Protein AF-A0A356SC33-F1 (afdb_monomer)

Structure (mmCIF, N/CA/C/O backbone):
data_AF-A0A356SC33-F1
#
_entry.id   AF-A0A356SC33-F1
#
loop_
_atom_site.group_PDB
_atom_site.id
_atom_site.type_symbol
_atom_site.label_atom_id
_atom_site.label_alt_id
_atom_site.label_comp_id
_atom_site.label_asym_id
_atom_site.label_entity_id
_atom_site.label_seq_id
_atom_site.pdbx_PDB_ins_code
_atom_site.Cartn_x
_atom_site.Cartn_y
_atom_site.Cartn_z
_atom_site.occupancy
_atom_site.B_iso_or_equiv
_atom_site.auth_seq_id
_atom_site.auth_comp_id
_atom_site.auth_asym_id
_atom_site.auth_atom_id
_atom_site.pdbx_PDB_model_num
ATOM 1 N N . GLU A 1 1 ? -6.500 8.869 -26.610 1.00 48.72 1 GLU A N 1
ATOM 2 C CA . GLU A 1 1 ? -6.525 7.409 -26.394 1.00 48.72 1 GLU A CA 1
ATOM 3 C C . GLU A 1 1 ? -5.084 6.919 -26.404 1.00 48.72 1 GLU A C 1
ATOM 5 O O . GLU A 1 1 ? -4.440 7.015 -27.438 1.00 48.72 1 GLU A O 1
ATOM 10 N N . GLN A 1 2 ? -4.527 6.562 -25.243 1.00 68.69 2 GLN A N 1
ATOM 11 C CA . GLN A 1 2 ? -3.101 6.206 -25.079 1.00 68.69 2 GLN A CA 1
ATOM 12 C C . GLN A 1 2 ? -2.891 4.720 -24.748 1.00 68.69 2 GLN A C 1
ATOM 14 O O . GLN A 1 2 ? -1.780 4.311 -24.426 1.00 68.69 2 GLN A O 1
ATOM 19 N N . VAL A 1 3 ? -3.951 3.911 -24.803 1.00 69.19 3 VAL A N 1
ATOM 20 C CA . VAL A 1 3 ? -3.922 2.518 -24.359 1.00 69.19 3 VAL A CA 1
ATOM 21 C C . VAL A 1 3 ? -4.395 1.609 -25.487 1.00 69.19 3 VAL A C 1
ATOM 23 O O . VAL A 1 3 ? -5.353 1.938 -26.180 1.00 69.19 3 VAL A O 1
ATOM 26 N N . ALA A 1 4 ? -3.673 0.507 -25.699 1.00 70.38 4 ALA A N 1
ATOM 27 C CA . ALA A 1 4 ? -3.926 -0.445 -26.781 1.00 70.38 4 ALA A CA 1
ATOM 28 C C . ALA A 1 4 ? -4.986 -1.511 -26.434 1.00 70.38 4 ALA A C 1
ATOM 30 O O . ALA A 1 4 ? -5.554 -2.110 -27.343 1.00 70.38 4 ALA A O 1
ATOM 31 N N . ASP A 1 5 ? -5.236 -1.729 -25.140 1.00 74.44 5 ASP A N 1
ATOM 32 C CA . ASP A 1 5 ? -6.220 -2.676 -24.601 1.00 74.44 5 ASP A CA 1
ATOM 33 C C . ASP A 1 5 ? -7.502 -1.944 -24.153 1.00 74.44 5 ASP A C 1
ATOM 35 O O . ASP A 1 5 ? -7.498 -0.723 -23.961 1.00 74.44 5 ASP A O 1
ATOM 39 N N . ASP A 1 6 ? -8.589 -2.699 -23.960 1.00 81.38 6 ASP A N 1
ATOM 40 C CA . ASP A 1 6 ? -9.833 -2.183 -23.379 1.00 81.38 6 ASP A CA 1
ATOM 41 C C . ASP A 1 6 ? -9.582 -1.658 -21.955 1.00 81.38 6 ASP A C 1
ATOM 43 O O . ASP A 1 6 ? -8.890 -2.286 -21.150 1.00 81.38 6 ASP A O 1
ATOM 47 N N . VAL A 1 7 ? -10.146 -0.493 -21.638 1.00 81.19 7 VAL A N 1
ATOM 48 C CA . VAL A 1 7 ? -9.973 0.171 -20.341 1.00 81.19 7 VAL A CA 1
ATOM 49 C C . VAL A 1 7 ? -10.569 -0.675 -19.214 1.00 81.19 7 VAL A C 1
ATOM 51 O O . VAL A 1 7 ? -10.037 -0.666 -18.103 1.00 81.19 7 VAL A O 1
ATOM 54 N N . ASP A 1 8 ? -11.615 -1.453 -19.501 1.00 82.81 8 ASP A N 1
ATOM 55 C CA . ASP A 1 8 ? -12.279 -2.307 -18.512 1.00 82.81 8 ASP A CA 1
ATOM 56 C C . ASP A 1 8 ? -11.397 -3.487 -18.048 1.00 82.81 8 ASP A C 1
ATOM 58 O O . ASP A 1 8 ? -11.486 -3.926 -16.896 1.00 82.81 8 ASP A O 1
ATOM 62 N N . ASP A 1 9 ? -10.478 -3.953 -18.901 1.00 88.62 9 ASP A N 1
ATOM 63 C CA . ASP A 1 9 ? -9.560 -5.062 -18.601 1.00 88.62 9 ASP A CA 1
ATOM 64 C C . ASP A 1 9 ? -8.333 -4.627 -17.782 1.00 88.62 9 ASP A C 1
ATOM 66 O O . ASP A 1 9 ? -7.522 -5.455 -17.337 1.00 88.62 9 ASP A O 1
ATOM 70 N N . LEU A 1 10 ? -8.183 -3.323 -17.556 1.00 89.94 10 LEU A N 1
ATOM 71 C CA . LEU A 1 10 ? -7.022 -2.734 -16.914 1.00 89.94 10 LEU A CA 1
ATOM 72 C C . LEU A 1 10 ? -7.297 -2.388 -15.450 1.00 89.94 10 LEU A C 1
ATOM 74 O O . LEU A 1 10 ? -8.394 -2.017 -15.027 1.00 89.94 10 LEU A O 1
ATOM 78 N N . HIS A 1 11 ? -6.252 -2.552 -14.651 1.00 90.19 11 HIS A N 1
ATOM 79 C CA . HIS A 1 11 ? -6.173 -2.109 -13.272 1.00 90.19 11 HIS A CA 1
ATOM 80 C C . HIS A 1 11 ? -5.311 -0.857 -13.230 1.00 90.19 11 HIS A C 1
ATOM 82 O O . HIS A 1 11 ? -4.139 -0.915 -13.605 1.00 90.19 11 HIS A O 1
ATOM 88 N N . PHE A 1 12 ? -5.891 0.251 -12.779 1.00 90.56 12 PHE A N 1
ATOM 89 C CA . PHE A 1 12 ? -5.218 1.539 -12.665 1.00 90.56 12 PHE A CA 1
ATOM 90 C C . PHE A 1 12 ? -4.955 1.860 -11.200 1.00 90.56 12 PHE A C 1
ATOM 92 O O . PHE A 1 12 ? -5.836 1.719 -10.353 1.00 90.56 12 PHE A O 1
ATOM 99 N N . VAL A 1 13 ? -3.754 2.353 -10.926 1.00 90.44 13 VAL A N 1
ATOM 100 C CA . VAL A 1 13 ? -3.380 2.953 -9.650 1.00 90.44 13 VAL A CA 1
ATOM 101 C C . VAL A 1 13 ? -2.830 4.341 -9.919 1.00 90.44 13 VAL A C 1
ATOM 103 O O . VAL A 1 13 ? -2.091 4.541 -10.883 1.00 90.44 13 VAL A O 1
ATOM 106 N N . ALA A 1 14 ? -3.198 5.296 -9.071 1.00 89.38 14 ALA A N 1
ATOM 107 C CA . ALA A 1 14 ? -2.752 6.673 -9.178 1.00 89.38 14 ALA A CA 1
ATOM 108 C C . ALA A 1 14 ? -2.133 7.134 -7.856 1.00 89.38 14 ALA A C 1
ATOM 110 O O . ALA A 1 14 ? -2.733 6.975 -6.798 1.00 89.38 14 ALA A O 1
ATOM 111 N N . SER A 1 15 ? -0.961 7.758 -7.932 1.00 86.94 15 SER A N 1
ATOM 112 C CA . SER A 1 15 ? -0.319 8.445 -6.812 1.00 86.94 15 SER A CA 1
ATOM 113 C C . SER A 1 15 ? -0.184 9.926 -7.140 1.00 86.94 15 SER A C 1
ATOM 115 O O . SER A 1 15 ? 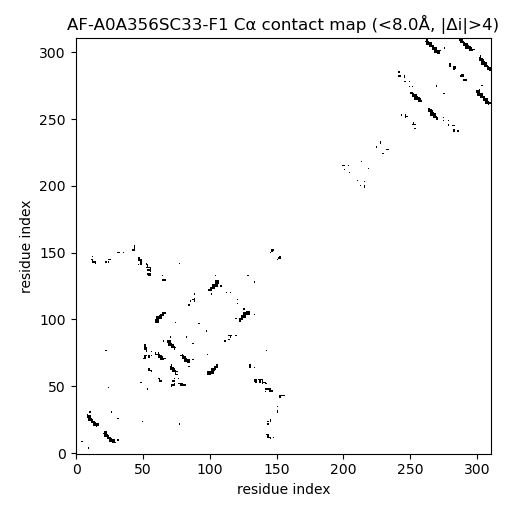0.232 10.283 -8.240 1.00 86.94 15 SER A O 1
ATOM 117 N N . ALA A 1 16 ? -0.538 10.805 -6.205 1.00 84.94 16 ALA A N 1
ATOM 118 C CA . ALA A 1 16 ? -0.352 12.242 -6.392 1.00 84.94 16 ALA A CA 1
ATOM 119 C C . ALA A 1 16 ? 1.146 12.582 -6.416 1.00 84.94 16 ALA A C 1
ATOM 121 O O . ALA A 1 16 ? 1.891 12.145 -5.536 1.00 84.94 16 ALA A O 1
ATOM 122 N N . LEU A 1 17 ? 1.576 13.333 -7.431 1.00 83.19 17 LEU A N 1
ATOM 123 C CA . LEU A 1 17 ? 2.915 13.927 -7.488 1.00 83.19 17 LEU A CA 1
ATOM 124 C C . LEU A 1 17 ? 2.872 15.356 -6.945 1.00 83.19 17 LEU A C 1
ATOM 126 O O . LEU A 1 17 ? 3.711 15.734 -6.131 1.00 83.19 17 LEU A O 1
ATOM 130 N N . ASP A 1 18 ? 1.857 16.110 -7.363 1.00 84.00 18 ASP A N 1
ATOM 131 C CA . ASP A 1 18 ? 1.506 17.437 -6.865 1.00 84.00 18 ASP A CA 1
ATOM 132 C C . ASP A 1 18 ? -0.031 17.621 -6.897 1.00 84.00 18 ASP A C 1
ATOM 134 O O . ASP A 1 18 ? -0.773 16.645 -7.027 1.00 84.00 18 ASP A O 1
ATOM 138 N N . ASP A 1 19 ? -0.520 18.856 -6.747 1.00 81.75 19 ASP A N 1
ATOM 139 C CA . ASP A 1 19 ? -1.960 19.168 -6.726 1.00 81.75 19 ASP A CA 1
ATOM 140 C C . ASP A 1 19 ? -2.672 18.951 -8.081 1.00 81.75 19 ASP A C 1
ATOM 142 O O . ASP A 1 19 ? -3.903 18.935 -8.134 1.00 81.75 19 ASP A O 1
ATOM 146 N N . VAL A 1 20 ? -1.927 18.826 -9.184 1.00 85.19 20 VAL A N 1
ATOM 147 C CA . VAL A 1 20 ? -2.445 18.811 -10.566 1.00 85.19 20 VAL A CA 1
ATOM 148 C C . VAL A 1 20 ? -2.026 17.552 -11.334 1.00 85.19 20 VAL A C 1
ATOM 150 O O . VAL A 1 20 ? -2.758 17.085 -12.209 1.00 85.19 20 VAL A O 1
ATOM 153 N N . HIS A 1 21 ? -0.871 16.978 -11.013 1.00 85.31 21 HIS A N 1
ATOM 154 C CA . HIS A 1 21 ? -0.256 15.855 -11.700 1.00 85.31 21 HIS A CA 1
ATOM 155 C C . HIS A 1 21 ? -0.295 14.596 -10.836 1.00 85.31 21 HIS A C 1
ATOM 157 O O . HIS A 1 21 ? 0.092 14.578 -9.664 1.00 85.31 21 HIS A O 1
ATOM 163 N N . HIS A 1 22 ? -0.705 13.499 -11.466 1.00 86.81 22 HIS A N 1
ATOM 164 C CA . HIS A 1 22 ? -0.749 12.180 -10.855 1.00 86.81 22 HIS A CA 1
ATOM 165 C C . HIS A 1 22 ? 0.131 11.211 -11.640 1.00 86.81 22 HIS A C 1
ATOM 167 O O . HIS A 1 22 ? 0.037 11.118 -12.863 1.00 86.81 22 HIS A O 1
ATOM 173 N N . LEU A 1 23 ? 0.954 10.453 -10.919 1.00 88.75 23 LEU A N 1
ATOM 174 C CA . LEU A 1 23 ? 1.610 9.269 -11.446 1.00 88.75 23 LEU A CA 1
ATOM 175 C C . LEU A 1 23 ? 0.561 8.174 -11.594 1.00 88.75 23 LEU A C 1
ATOM 177 O O . LEU A 1 23 ? -0.006 7.740 -10.594 1.00 88.75 23 LEU A O 1
ATOM 181 N N . VAL A 1 24 ? 0.331 7.706 -12.816 1.00 90.00 24 VAL A N 1
ATOM 182 C CA . VAL A 1 24 ? -0.586 6.596 -13.081 1.00 90.00 24 VAL A CA 1
ATOM 183 C C . VAL A 1 24 ? 0.217 5.383 -13.521 1.00 90.00 24 VAL A C 1
ATOM 185 O O . VAL A 1 24 ? 0.957 5.443 -14.499 1.00 90.00 24 VAL A O 1
ATOM 188 N N . ALA A 1 25 ? 0.047 4.271 -12.813 1.00 89.75 25 ALA A N 1
ATOM 189 C CA . ALA A 1 25 ? 0.541 2.970 -13.234 1.00 89.75 25 ALA A CA 1
ATOM 190 C C . ALA A 1 25 ? -0.647 2.063 -13.538 1.00 89.75 25 ALA A C 1
ATOM 192 O O . ALA A 1 25 ? -1.646 2.064 -12.818 1.00 89.75 25 ALA A O 1
ATOM 193 N N . PHE A 1 26 ? -0.536 1.276 -14.603 1.00 91.31 26 PHE A N 1
ATOM 194 C CA . PHE A 1 26 ? -1.579 0.338 -14.976 1.00 91.31 26 PHE A CA 1
ATOM 195 C C . PHE A 1 26 ? -1.006 -0.981 -15.467 1.00 91.31 26 PHE A C 1
ATOM 197 O O . PHE A 1 26 ? 0.123 -1.073 -15.946 1.00 91.31 26 PHE A O 1
ATOM 204 N N . THR A 1 27 ? -1.805 -2.024 -15.317 1.00 92.06 27 THR A N 1
ATOM 205 C CA . THR A 1 27 ? -1.509 -3.372 -15.794 1.00 92.06 27 THR A CA 1
ATOM 206 C C . THR A 1 27 ? -2.825 -4.103 -16.016 1.00 92.06 27 THR A C 1
ATOM 208 O O . THR A 1 27 ? -3.867 -3.683 -15.516 1.00 92.06 27 THR A O 1
ATOM 211 N N . ARG A 1 28 ? -2.811 -5.208 -16.753 1.00 92.12 28 ARG A N 1
ATOM 212 C CA . ARG A 1 28 ? -4.021 -6.005 -16.957 1.00 92.12 28 ARG A CA 1
ATOM 213 C C . ARG A 1 28 ? -4.463 -6.685 -15.659 1.00 92.12 28 ARG A C 1
ATOM 215 O O . ARG A 1 28 ? -3.638 -7.202 -14.895 1.00 92.12 28 ARG A O 1
ATOM 222 N N . ARG A 1 29 ? -5.778 -6.724 -15.425 1.00 91.12 29 ARG A N 1
ATOM 223 C CA . ARG A 1 29 ? -6.395 -7.351 -14.240 1.00 91.12 29 ARG A CA 1
ATOM 224 C C . ARG A 1 29 ? -6.081 -8.846 -14.141 1.00 91.12 29 ARG A C 1
ATOM 226 O O . ARG A 1 29 ? -5.892 -9.361 -13.037 1.00 91.12 29 ARG A O 1
ATOM 233 N N . ASP A 1 30 ? -5.984 -9.540 -15.276 1.00 92.50 30 ASP A N 1
ATOM 234 C CA . ASP A 1 30 ? -5.636 -10.965 -15.346 1.00 92.50 30 ASP A CA 1
ATOM 235 C C . ASP A 1 30 ? -4.214 -11.243 -14.823 1.00 92.50 30 ASP A C 1
ATOM 237 O O . ASP A 1 30 ? -4.018 -12.142 -14.001 1.00 92.50 30 ASP A O 1
ATOM 241 N N . ARG A 1 31 ? -3.234 -10.418 -15.212 1.00 91.81 31 ARG A N 1
ATOM 242 C CA . ARG A 1 31 ? -1.848 -10.488 -14.730 1.00 91.81 31 ARG A CA 1
ATOM 243 C C . ARG A 1 31 ? -1.756 -10.200 -13.238 1.00 91.81 31 ARG A C 1
ATOM 245 O O . ARG A 1 31 ? -1.107 -10.964 -12.528 1.00 91.81 31 ARG A O 1
ATOM 252 N N . MET A 1 32 ? -2.446 -9.166 -12.751 1.00 92.00 32 MET A N 1
ATOM 253 C CA . MET A 1 32 ? -2.499 -8.872 -11.311 1.00 92.00 32 MET A CA 1
ATOM 254 C C . MET A 1 32 ? -3.075 -10.036 -10.515 1.00 92.00 32 MET A C 1
ATOM 256 O O . MET A 1 32 ? -2.476 -10.461 -9.530 1.00 92.00 32 MET A O 1
ATOM 260 N N . SER A 1 33 ? -4.194 -10.597 -10.975 1.00 90.25 33 SER A N 1
ATOM 261 C CA . SER A 1 33 ? -4.825 -11.757 -10.338 1.00 90.25 33 SER A CA 1
ATOM 262 C C . SER A 1 33 ? -3.871 -12.949 -10.284 1.00 90.25 33 SER A C 1
ATOM 264 O O . SER A 1 33 ? -3.760 -13.612 -9.253 1.00 90.25 33 SER A O 1
ATOM 266 N N . HIS A 1 34 ? -3.138 -13.192 -11.373 1.00 91.81 34 HIS A N 1
ATOM 267 C CA . HIS A 1 34 ? -2.144 -14.254 -11.439 1.00 91.81 34 HIS A CA 1
ATOM 268 C C . HIS A 1 34 ? -0.982 -14.031 -10.462 1.00 91.81 34 HIS A C 1
ATOM 270 O O . HIS A 1 34 ? -0.628 -14.952 -9.730 1.00 91.81 34 HIS A O 1
ATOM 276 N N . TRP A 1 35 ? -0.417 -12.821 -10.401 1.00 91.00 35 TRP A N 1
ATOM 277 C CA . TRP A 1 35 ? 0.671 -12.499 -9.473 1.00 91.00 35 TRP A CA 1
ATOM 278 C C . TRP A 1 35 ? 0.234 -12.601 -8.012 1.00 91.00 35 TRP A C 1
ATOM 280 O O . TRP A 1 35 ? 0.948 -13.190 -7.206 1.00 91.00 35 TRP A O 1
ATOM 290 N N . VAL A 1 36 ? -0.953 -12.092 -7.665 1.00 88.31 36 VAL A N 1
ATOM 291 C CA . VAL A 1 36 ? -1.492 -12.194 -6.299 1.00 88.31 36 VAL A CA 1
ATOM 292 C C . VAL A 1 36 ? -1.743 -13.652 -5.909 1.00 88.31 36 VAL A C 1
ATOM 294 O O . VAL A 1 36 ? -1.459 -14.025 -4.775 1.00 88.31 36 VAL A O 1
ATOM 297 N N . ALA A 1 37 ? -2.214 -14.494 -6.833 1.00 87.19 37 ALA A N 1
ATOM 298 C CA . ALA A 1 37 ? -2.443 -15.916 -6.569 1.00 87.19 37 ALA A CA 1
ATOM 299 C C . ALA A 1 37 ? -1.153 -16.713 -6.299 1.00 87.19 37 ALA A C 1
ATOM 301 O O . ALA A 1 37 ? -1.216 -17.783 -5.696 1.00 87.19 37 ALA A O 1
ATOM 302 N N . GLN A 1 38 ? 0.006 -16.214 -6.741 1.00 87.94 38 GLN A N 1
ATOM 303 C CA . GLN A 1 38 ? 1.309 -16.818 -6.447 1.00 87.94 38 GLN A CA 1
ATOM 304 C C . GLN A 1 38 ? 1.858 -16.425 -5.066 1.00 87.94 38 GLN A C 1
ATOM 306 O O . GLN A 1 38 ? 2.789 -17.071 -4.584 1.00 87.94 38 GLN A O 1
ATOM 311 N N . LEU A 1 39 ? 1.304 -15.386 -4.429 1.00 84.25 39 LEU A N 1
ATOM 312 C CA . LEU A 1 39 ? 1.719 -14.954 -3.095 1.00 84.25 39 LEU A CA 1
ATOM 313 C C . LEU A 1 39 ? 1.202 -15.912 -2.014 1.00 84.25 39 LEU A C 1
ATOM 315 O O . LEU A 1 39 ? 0.125 -16.503 -2.130 1.00 84.25 39 LEU A O 1
ATOM 319 N N . ALA A 1 40 ? 1.954 -16.046 -0.924 1.00 72.38 40 ALA A N 1
ATOM 320 C CA . ALA A 1 40 ? 1.515 -16.793 0.244 1.00 72.38 40 ALA A CA 1
ATOM 321 C C . ALA A 1 40 ? 0.473 -15.991 1.050 1.00 72.38 40 ALA A C 1
ATOM 323 O O . ALA A 1 40 ? 0.388 -14.764 0.983 1.00 72.38 40 ALA A O 1
ATOM 324 N N . CYS A 1 41 ? -0.317 -16.683 1.878 1.00 60.97 41 CYS A N 1
ATOM 325 C CA . CYS A 1 41 ? -1.420 -16.081 2.644 1.00 60.97 41 CYS A CA 1
ATOM 326 C C . CYS A 1 41 ? -1.030 -14.953 3.627 1.00 60.97 41 CYS A C 1
ATOM 328 O O . CYS A 1 41 ? -1.936 -14.318 4.162 1.00 60.97 41 CYS A O 1
ATOM 330 N N . ASP A 1 42 ? 0.255 -14.702 3.911 1.00 65.69 42 ASP A N 1
ATOM 331 C CA . ASP A 1 42 ? 0.684 -13.731 4.939 1.00 65.69 42 ASP A CA 1
ATOM 332 C C . ASP A 1 42 ? 1.493 -12.535 4.399 1.00 65.69 42 ASP A C 1
ATOM 334 O O . ASP A 1 42 ? 2.205 -11.850 5.134 1.00 65.69 42 ASP A O 1
ATOM 338 N N . ASP A 1 43 ? 1.337 -12.240 3.110 1.00 71.00 43 ASP A N 1
ATOM 339 C CA . ASP A 1 43 ? 2.192 -11.314 2.368 1.00 71.00 43 ASP A CA 1
ATOM 340 C C . ASP A 1 43 ? 1.661 -9.872 2.334 1.00 71.00 43 ASP A C 1
ATOM 342 O O . ASP A 1 43 ? 1.713 -9.180 1.313 1.00 71.00 43 ASP A O 1
ATOM 346 N N . SER A 1 44 ? 1.146 -9.372 3.462 1.00 70.44 44 SER A N 1
ATOM 347 C CA . SER A 1 44 ? 0.574 -8.017 3.543 1.00 70.44 44 SER A CA 1
ATOM 348 C C . SER A 1 44 ? 1.600 -6.893 3.333 1.00 70.44 44 SER A C 1
ATOM 350 O O . SER A 1 44 ? 1.214 -5.739 3.189 1.00 70.44 44 SER A O 1
ATOM 352 N N . GLN A 1 45 ? 2.897 -7.215 3.356 1.00 74.19 45 GLN A N 1
ATOM 353 C CA . GLN A 1 45 ? 4.007 -6.270 3.180 1.00 74.19 45 GLN A CA 1
ATOM 354 C C . GLN A 1 45 ? 4.582 -6.266 1.757 1.00 74.19 45 GLN A C 1
ATOM 356 O O . GLN A 1 45 ? 5.413 -5.419 1.444 1.00 74.19 45 GLN A O 1
ATOM 361 N N . ILE A 1 46 ? 4.165 -7.200 0.897 1.00 83.06 46 ILE A N 1
ATOM 362 C CA . ILE A 1 46 ? 4.676 -7.277 -0.474 1.00 83.06 46 ILE A CA 1
ATOM 363 C C . ILE A 1 46 ? 4.053 -6.155 -1.303 1.00 83.06 46 ILE A C 1
ATOM 365 O O . ILE A 1 46 ? 2.832 -6.017 -1.337 1.00 83.06 46 ILE A O 1
ATOM 369 N N . CYS A 1 47 ? 4.890 -5.377 -1.981 1.00 85.06 47 CYS A N 1
ATOM 370 C CA . CYS A 1 47 ? 4.495 -4.318 -2.905 1.00 85.06 47 CYS A CA 1
ATOM 371 C C . CYS A 1 47 ? 4.698 -4.795 -4.346 1.00 85.06 47 CYS A C 1
ATOM 373 O O . CYS A 1 47 ? 5.681 -5.481 -4.628 1.00 85.06 47 CYS A O 1
ATOM 375 N N . PHE A 1 48 ? 3.790 -4.425 -5.250 1.00 89.38 48 PHE A N 1
ATOM 376 C CA . PHE A 1 48 ? 3.983 -4.614 -6.687 1.00 89.38 48 PHE A CA 1
ATOM 377 C C . PHE A 1 48 ? 4.274 -3.262 -7.321 1.00 89.38 48 PHE A C 1
ATOM 379 O O . PHE A 1 48 ? 3.411 -2.392 -7.342 1.00 89.38 48 PHE A O 1
ATOM 386 N N . ALA A 1 49 ? 5.483 -3.089 -7.839 1.00 89.06 49 ALA A N 1
ATOM 387 C CA . ALA A 1 49 ? 5.928 -1.846 -8.448 1.00 89.06 49 ALA A CA 1
ATOM 388 C C . ALA A 1 49 ? 6.493 -2.110 -9.850 1.00 89.06 49 ALA A C 1
ATOM 390 O O . ALA A 1 49 ? 7.007 -3.206 -10.096 1.00 89.06 49 ALA A O 1
ATOM 391 N N . PRO A 1 50 ? 6.427 -1.128 -10.766 1.00 89.88 50 PRO A N 1
ATOM 392 C CA . PRO A 1 50 ? 7.117 -1.215 -12.046 1.00 89.88 50 PRO A CA 1
ATOM 393 C C . PRO A 1 50 ? 8.619 -1.423 -11.838 1.00 89.88 50 PRO A C 1
ATOM 395 O O . PRO A 1 50 ? 9.252 -0.683 -11.086 1.00 89.88 50 PRO A O 1
ATOM 398 N N . GLU A 1 51 ? 9.192 -2.408 -12.529 1.00 90.12 51 GLU A N 1
ATOM 399 C CA . GLU A 1 51 ? 10.577 -2.847 -12.318 1.00 90.12 51 GLU A CA 1
ATOM 400 C C . GLU A 1 51 ? 11.595 -1.701 -12.473 1.00 90.12 51 GLU A C 1
ATOM 402 O O . GLU A 1 51 ? 12.511 -1.571 -11.664 1.00 90.12 51 GLU A O 1
ATOM 407 N N . ALA A 1 52 ? 11.390 -0.803 -13.442 1.00 91.12 52 ALA A N 1
ATOM 408 C CA . ALA A 1 52 ? 12.279 0.330 -13.674 1.00 91.12 52 ALA A CA 1
ATOM 409 C C . ALA A 1 52 ? 12.323 1.304 -12.485 1.00 91.12 52 ALA A C 1
ATOM 411 O O . ALA A 1 52 ? 13.379 1.842 -12.161 1.00 91.12 52 ALA A O 1
ATOM 412 N N . LEU A 1 53 ? 11.211 1.483 -11.765 1.00 89.19 53 LEU A N 1
ATOM 413 C CA . LEU A 1 53 ? 11.147 2.375 -10.601 1.00 89.19 53 LEU A CA 1
ATOM 414 C C . LEU A 1 53 ? 11.845 1.797 -9.360 1.00 89.19 53 LEU A C 1
ATOM 416 O O . LEU A 1 53 ? 12.051 2.523 -8.386 1.00 89.19 53 LEU A O 1
ATOM 420 N N . CYS A 1 54 ? 12.246 0.525 -9.398 1.00 88.56 54 CYS A N 1
ATOM 421 C CA . CYS A 1 54 ? 13.054 -0.105 -8.355 1.00 88.56 54 CYS A CA 1
ATOM 422 C C . CYS A 1 54 ? 14.556 0.199 -8.502 1.00 88.56 54 CYS A C 1
ATOM 424 O O . CYS A 1 54 ? 15.322 -0.043 -7.564 1.00 88.56 54 CYS A O 1
ATOM 426 N N . LEU A 1 55 ? 14.992 0.727 -9.653 1.00 90.25 55 LEU A N 1
ATOM 427 C CA . LEU A 1 55 ? 16.392 1.079 -9.887 1.00 90.25 55 LEU A CA 1
ATOM 428 C C . LEU A 1 55 ? 16.791 2.318 -9.067 1.00 90.25 55 LEU A C 1
ATOM 430 O O . LEU A 1 55 ? 16.015 3.275 -9.009 1.00 90.25 55 LEU A O 1
ATOM 434 N N . PRO A 1 56 ? 17.981 2.338 -8.440 1.00 88.50 56 PRO A N 1
ATOM 435 C CA . PRO A 1 56 ? 18.480 3.508 -7.732 1.00 88.50 56 PRO A CA 1
ATOM 436 C C . PRO A 1 56 ? 18.752 4.648 -8.715 1.00 88.50 56 PRO A C 1
ATOM 438 O O . PRO A 1 56 ? 19.201 4.413 -9.835 1.00 88.50 56 PRO A O 1
ATOM 441 N N . ARG A 1 57 ? 18.503 5.882 -8.277 1.00 84.75 57 ARG A N 1
ATOM 442 C CA . ARG A 1 57 ? 18.816 7.099 -9.029 1.00 84.75 57 ARG A CA 1
ATOM 443 C C . ARG A 1 57 ? 19.314 8.168 -8.069 1.00 84.75 57 ARG A C 1
ATOM 445 O O . ARG A 1 57 ? 18.667 8.417 -7.052 1.00 84.75 57 ARG A O 1
ATOM 452 N N . GLU A 1 58 ? 20.422 8.808 -8.421 1.00 82.62 58 GLU A N 1
ATOM 453 C CA . GLU A 1 58 ? 20.946 9.977 -7.723 1.00 82.62 58 GLU A CA 1
ATOM 454 C C . GLU A 1 58 ? 20.834 11.191 -8.649 1.00 82.62 58 GLU A C 1
ATOM 456 O O . GLU A 1 58 ? 21.292 11.164 -9.785 1.00 82.62 58 GLU A O 1
ATOM 461 N N . GLY A 1 59 ? 20.166 12.253 -8.192 1.00 83.19 59 GLY A N 1
ATOM 462 C CA . GLY A 1 59 ? 20.010 13.480 -8.976 1.00 83.19 59 GLY A CA 1
ATOM 463 C C . GLY A 1 59 ? 19.373 13.250 -10.351 1.00 83.19 59 GLY A C 1
ATOM 464 O O . GLY A 1 59 ? 18.240 12.771 -10.439 1.00 83.19 59 GLY A O 1
ATOM 465 N N . ASP A 1 60 ? 20.109 13.627 -11.398 1.00 83.31 60 ASP A N 1
ATOM 466 C CA . ASP A 1 60 ? 19.670 13.603 -12.797 1.00 83.31 60 ASP A CA 1
ATOM 467 C C . ASP A 1 60 ? 20.361 12.516 -13.642 1.00 83.31 60 ASP A C 1
ATOM 469 O O . ASP A 1 60 ? 20.544 12.634 -14.855 1.00 83.31 60 ASP A O 1
ATOM 473 N N . GLU A 1 61 ? 20.796 11.446 -12.982 1.00 90.56 61 GLU A N 1
ATOM 474 C CA . GLU A 1 61 ? 21.379 10.289 -13.651 1.00 90.56 61 GLU A CA 1
ATOM 475 C C . GLU A 1 61 ? 20.286 9.414 -14.285 1.00 90.56 61 GLU A C 1
ATOM 477 O O . GLU A 1 61 ? 19.193 9.243 -13.730 1.00 90.56 61 GLU A O 1
ATOM 482 N N . CYS A 1 62 ? 20.602 8.808 -15.430 1.00 92.50 62 CYS A N 1
ATOM 483 C CA . CYS A 1 62 ? 19.849 7.686 -15.978 1.00 92.50 62 CYS A CA 1
ATOM 484 C C . CYS A 1 62 ? 20.521 6.388 -15.540 1.00 92.50 62 CYS A C 1
ATOM 486 O O . CYS A 1 62 ? 21.688 6.146 -15.846 1.00 92.50 62 CYS A O 1
ATOM 488 N N . CYS A 1 63 ? 19.786 5.550 -14.818 1.00 92.81 63 CYS A N 1
ATOM 489 C CA . CYS A 1 63 ? 20.279 4.270 -14.334 1.00 92.81 63 CYS A CA 1
ATOM 490 C C . CYS A 1 63 ? 19.719 3.149 -15.201 1.00 92.81 63 CYS A C 1
ATOM 492 O O . CYS A 1 63 ? 18.505 3.064 -15.385 1.00 92.81 63 CYS A O 1
ATOM 494 N N . ALA A 1 64 ? 20.582 2.279 -15.717 1.00 93.56 64 ALA A N 1
ATOM 495 C CA . ALA A 1 64 ? 20.179 1.154 -16.540 1.00 93.56 64 ALA A CA 1
ATOM 496 C C . ALA A 1 64 ? 20.856 -0.148 -16.103 1.00 93.56 64 ALA A C 1
ATOM 498 O O . ALA A 1 64 ? 22.024 -0.172 -15.720 1.00 93.56 64 ALA A O 1
ATOM 499 N N . VAL A 1 65 ? 20.127 -1.256 -16.179 1.00 93.94 65 VAL A N 1
ATOM 500 C CA . VAL A 1 65 ? 20.629 -2.598 -15.872 1.00 93.94 65 VAL A CA 1
ATOM 501 C C . VAL A 1 65 ? 20.297 -3.553 -17.006 1.00 93.94 65 VAL A C 1
ATOM 503 O O . VAL A 1 65 ? 19.180 -3.564 -17.525 1.00 93.94 65 VAL A O 1
ATOM 506 N N . ILE A 1 66 ? 21.283 -4.355 -17.387 1.00 92.75 66 ILE A N 1
ATOM 507 C CA . ILE A 1 66 ? 21.154 -5.346 -18.451 1.00 92.75 66 ILE A CA 1
ATOM 508 C C . ILE A 1 66 ? 20.652 -6.661 -17.860 1.00 92.75 66 ILE A C 1
ATOM 510 O O . ILE A 1 66 ? 21.155 -7.144 -16.842 1.00 92.75 66 ILE A O 1
ATOM 514 N N . ASP A 1 67 ? 19.652 -7.231 -18.523 1.00 90.31 67 ASP A N 1
ATOM 515 C CA . ASP A 1 67 ? 18.999 -8.487 -18.181 1.00 90.31 67 ASP A CA 1
ATOM 516 C C . ASP A 1 67 ? 18.782 -9.326 -19.447 1.00 90.31 67 ASP A C 1
ATOM 518 O O . ASP A 1 67 ? 17.742 -9.248 -20.116 1.00 90.31 67 ASP A O 1
ATOM 522 N N . GLY A 1 68 ? 19.812 -10.096 -19.809 1.00 88.38 68 GLY A N 1
ATOM 523 C CA . GLY A 1 68 ? 19.872 -10.798 -21.091 1.00 88.38 68 GLY A CA 1
ATOM 524 C C . GLY A 1 68 ? 19.843 -9.809 -22.257 1.00 88.38 68 GLY A C 1
ATOM 525 O O . GLY A 1 68 ? 20.611 -8.852 -22.271 1.00 88.38 68 GLY A O 1
ATOM 526 N N . ASP A 1 69 ? 18.917 -10.014 -23.195 1.00 90.25 69 ASP A N 1
ATOM 527 C CA . ASP A 1 69 ? 18.740 -9.152 -24.376 1.00 90.25 69 ASP A CA 1
ATOM 528 C C . ASP A 1 69 ? 17.955 -7.861 -24.083 1.00 90.25 69 ASP A C 1
ATOM 530 O O . ASP A 1 69 ? 17.735 -7.040 -24.971 1.00 90.25 69 ASP A O 1
ATOM 534 N N . ASN A 1 70 ? 17.502 -7.669 -22.842 1.00 93.38 70 ASN A N 1
ATOM 535 C CA . ASN A 1 70 ? 16.756 -6.483 -22.445 1.00 93.38 70 ASN A CA 1
ATOM 536 C C . ASN A 1 70 ? 17.590 -5.591 -21.535 1.00 93.38 70 ASN A C 1
ATOM 538 O O . ASN A 1 70 ? 18.451 -6.041 -20.782 1.00 93.38 70 ASN A O 1
ATOM 542 N N . VAL A 1 71 ? 17.252 -4.313 -21.546 1.00 93.69 71 VAL A N 1
ATOM 543 C CA . VAL A 1 71 ? 17.751 -3.322 -20.610 1.00 93.69 71 VAL A CA 1
ATOM 544 C C . VAL A 1 71 ? 16.568 -2.667 -19.920 1.00 93.69 71 VAL A C 1
ATOM 546 O O . VAL A 1 71 ? 15.584 -2.274 -20.550 1.00 93.69 71 VAL A O 1
ATOM 549 N N . VAL A 1 72 ? 16.657 -2.574 -18.601 1.00 94.44 72 VAL A N 1
ATOM 550 C CA . VAL A 1 72 ? 15.712 -1.803 -17.802 1.00 94.44 72 VAL A CA 1
ATOM 551 C C . VAL A 1 72 ? 16.387 -0.504 -17.438 1.00 94.44 72 VAL A C 1
ATOM 553 O O . VAL A 1 72 ? 17.475 -0.524 -16.874 1.00 94.44 72 VAL A O 1
ATOM 556 N N . LEU A 1 73 ? 15.751 0.608 -17.781 1.00 93.44 73 LEU A N 1
ATOM 557 C CA . LEU A 1 73 ? 16.276 1.949 -17.601 1.00 93.44 73 LEU A CA 1
ATOM 558 C C . LEU A 1 73 ? 15.297 2.816 -16.813 1.00 93.44 73 LEU A C 1
ATOM 560 O O . LEU A 1 73 ? 14.083 2.733 -16.992 1.00 93.44 73 LEU A O 1
ATOM 564 N N . ARG A 1 74 ? 15.845 3.670 -15.956 1.00 92.69 74 ARG A N 1
ATOM 565 C CA . ARG A 1 74 ? 15.134 4.682 -15.181 1.00 92.69 74 ARG A CA 1
ATOM 566 C C . ARG A 1 74 ? 15.825 6.018 -15.397 1.00 92.69 74 ARG A C 1
ATOM 568 O O . ARG A 1 74 ? 16.943 6.209 -14.924 1.00 92.69 74 ARG A O 1
ATOM 575 N N . TRP A 1 75 ? 15.153 6.931 -16.090 1.00 91.38 75 TRP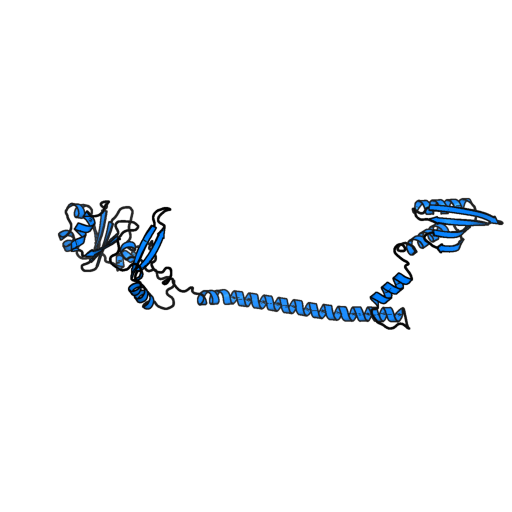 A N 1
ATOM 576 C CA . TRP A 1 75 ? 15.679 8.268 -16.381 1.00 91.38 75 TRP A CA 1
ATOM 577 C C . TRP A 1 75 ? 15.046 9.360 -15.517 1.00 91.38 75 TRP A C 1
ATOM 579 O O . TRP A 1 75 ? 15.632 10.428 -15.389 1.00 91.38 75 TRP A O 1
ATOM 589 N N . SER A 1 76 ? 13.897 9.108 -14.875 1.00 88.81 76 SER A N 1
ATOM 590 C CA . SER A 1 76 ? 13.272 10.079 -13.972 1.00 88.81 76 SER A CA 1
ATOM 591 C C . SER A 1 76 ? 12.798 9.454 -12.651 1.00 88.81 76 SER A C 1
ATOM 593 O O . SER A 1 76 ? 12.952 8.256 -12.387 1.00 88.81 76 SER A O 1
ATOM 595 N N . ALA A 1 77 ? 12.251 10.279 -11.752 1.00 85.56 77 ALA A N 1
ATOM 596 C CA . ALA A 1 77 ? 11.688 9.796 -10.491 1.00 85.56 77 ALA A CA 1
ATOM 597 C C . ALA A 1 77 ? 10.475 8.878 -10.722 1.00 85.56 77 ALA A C 1
ATOM 599 O O . ALA A 1 77 ? 10.245 7.960 -9.933 1.00 85.56 77 ALA A O 1
ATOM 600 N N . THR A 1 78 ? 9.747 9.105 -11.812 1.00 86.88 78 THR A N 1
ATOM 601 C CA . THR A 1 78 ? 8.455 8.485 -12.122 1.00 86.88 78 THR A CA 1
ATOM 602 C C . THR A 1 78 ? 8.452 7.700 -13.423 1.00 86.88 78 THR A C 1
ATOM 604 O O . THR A 1 78 ? 7.504 6.962 -13.678 1.00 86.88 78 THR A O 1
ATOM 607 N N . GLU A 1 79 ? 9.497 7.836 -14.235 1.00 88.94 79 GLU A N 1
ATOM 608 C CA . GLU A 1 79 ? 9.575 7.253 -15.567 1.00 88.94 79 GLU A CA 1
ATOM 609 C C . GLU A 1 79 ? 10.758 6.300 -15.696 1.00 88.94 79 GLU A C 1
ATOM 611 O O . GLU A 1 79 ? 11.861 6.504 -15.173 1.00 88.94 79 GLU A O 1
ATOM 616 N N . GLY A 1 80 ? 10.490 5.238 -16.434 1.00 91.62 80 GLY A N 1
ATOM 617 C CA . GLY A 1 80 ? 11.420 4.177 -16.727 1.00 91.62 80 GLY A CA 1
ATOM 618 C C . GLY A 1 80 ? 10.752 3.152 -17.630 1.00 91.62 80 GLY A C 1
ATOM 619 O O . GLY A 1 80 ? 9.525 3.101 -17.736 1.00 91.62 80 GLY A O 1
ATOM 620 N N . ALA A 1 81 ? 11.557 2.331 -18.286 1.00 93.25 81 ALA A N 1
ATOM 621 C CA . ALA A 1 81 ? 11.068 1.324 -19.210 1.00 93.25 81 ALA A CA 1
ATOM 622 C C . ALA A 1 81 ? 11.980 0.104 -19.234 1.00 93.25 81 ALA A C 1
ATOM 624 O O . ALA A 1 81 ? 13.153 0.167 -18.870 1.00 93.25 81 ALA A O 1
ATOM 625 N N . ARG A 1 82 ? 11.420 -1.002 -19.717 1.00 94.88 82 ARG A N 1
ATOM 626 C CA . ARG A 1 82 ? 12.169 -2.168 -20.168 1.00 94.88 82 ARG A CA 1
ATOM 627 C C . ARG A 1 82 ? 12.104 -2.217 -21.681 1.00 94.88 82 ARG A C 1
ATOM 629 O O . ARG A 1 82 ? 11.012 -2.200 -22.245 1.00 94.88 82 ARG A O 1
ATOM 636 N N . VAL A 1 83 ? 13.262 -2.268 -22.321 1.00 94.88 83 VAL A N 1
ATOM 637 C CA . VAL A 1 83 ? 13.384 -2.278 -23.781 1.00 94.88 83 VAL A CA 1
ATOM 638 C C . VAL A 1 83 ? 14.420 -3.302 -24.212 1.00 94.88 83 VAL A C 1
ATOM 640 O O . VAL A 1 83 ? 15.284 -3.690 -23.430 1.00 94.88 83 VAL A O 1
ATOM 643 N N . ASP A 1 84 ? 14.334 -3.739 -25.462 1.00 94.44 84 ASP A N 1
ATOM 644 C CA . ASP A 1 84 ? 15.392 -4.535 -26.076 1.00 94.44 84 ASP A CA 1
ATOM 645 C C . ASP A 1 84 ? 16.682 -3.703 -26.142 1.00 94.44 84 ASP A C 1
ATOM 647 O O . ASP A 1 84 ? 16.645 -2.501 -26.429 1.00 94.44 84 ASP A O 1
ATOM 651 N N . ILE A 1 85 ? 17.831 -4.327 -25.886 1.00 90.56 85 ILE A N 1
ATOM 652 C CA . ILE A 1 85 ? 19.131 -3.651 -25.884 1.00 90.56 85 ILE A CA 1
ATOM 653 C C . ILE A 1 85 ? 19.448 -2.979 -27.230 1.00 90.56 85 ILE A C 1
ATOM 655 O O . ILE A 1 85 ? 20.164 -1.982 -27.273 1.00 90.56 85 ILE A O 1
ATOM 659 N N . SER A 1 86 ? 18.896 -3.486 -28.336 1.00 91.19 86 SER A N 1
ATOM 660 C CA . SER A 1 86 ? 19.023 -2.880 -29.666 1.00 91.19 86 SER A CA 1
ATOM 661 C C . SER A 1 86 ? 18.274 -1.551 -29.810 1.00 91.19 86 SER A C 1
ATOM 663 O O . SER A 1 86 ? 18.659 -0.726 -30.635 1.00 91.19 86 SER A O 1
ATOM 665 N N . LEU A 1 87 ? 17.236 -1.320 -29.000 1.00 92.31 87 LEU A N 1
ATOM 666 C CA . LEU A 1 87 ? 16.437 -0.092 -29.002 1.00 92.31 87 LEU A CA 1
ATOM 667 C C . LEU A 1 87 ? 16.950 0.950 -28.006 1.00 92.31 87 LEU A C 1
ATOM 669 O O . LEU A 1 87 ? 16.510 2.096 -28.053 1.00 92.31 87 LEU A O 1
ATOM 673 N N . LEU A 1 88 ? 17.888 0.582 -27.130 1.00 91.12 88 LEU A N 1
ATOM 674 C CA . LEU A 1 88 ? 18.449 1.476 -26.119 1.00 91.12 88 LEU A CA 1
ATOM 675 C C . LEU A 1 88 ? 18.925 2.828 -26.685 1.00 91.12 88 LEU A C 1
ATOM 677 O O . LEU A 1 88 ? 18.535 3.848 -26.117 1.00 91.12 88 LEU A O 1
ATOM 681 N N . PRO A 1 89 ? 19.698 2.890 -27.790 1.00 90.88 89 PRO A N 1
ATOM 682 C CA . PRO A 1 89 ? 20.190 4.168 -28.307 1.00 90.88 89 PRO A CA 1
ATOM 683 C C . PRO A 1 89 ? 19.047 5.077 -28.762 1.00 90.88 89 PRO A C 1
ATOM 685 O O . PRO A 1 89 ? 19.052 6.266 -28.464 1.00 90.88 89 PRO A O 1
ATOM 688 N N . ILE A 1 90 ? 18.038 4.491 -29.416 1.00 91.69 90 ILE A N 1
ATOM 689 C CA . ILE A 1 90 ? 16.850 5.194 -29.915 1.00 91.69 90 ILE A CA 1
ATOM 690 C C . ILE A 1 90 ? 16.043 5.757 -28.743 1.00 91.69 90 ILE A C 1
ATOM 692 O O . ILE A 1 90 ? 15.576 6.892 -28.790 1.00 91.69 90 ILE A O 1
ATOM 696 N N . VAL A 1 91 ? 15.887 4.972 -27.673 1.00 91.88 91 VAL A N 1
ATOM 697 C CA . VAL A 1 91 ? 15.150 5.399 -26.480 1.00 91.88 91 VAL A CA 1
ATOM 698 C C . VAL A 1 91 ? 15.870 6.552 -25.791 1.00 91.88 91 VAL A C 1
ATOM 700 O O . VAL A 1 91 ? 15.220 7.547 -25.483 1.00 91.88 91 VAL A O 1
ATOM 703 N N . LEU A 1 92 ? 17.192 6.460 -25.614 1.00 90.19 92 LEU A N 1
ATOM 704 C CA . LEU A 1 92 ? 18.001 7.529 -25.021 1.00 90.19 92 LEU A CA 1
ATOM 705 C C . LEU A 1 92 ? 17.937 8.832 -25.833 1.00 90.19 92 LEU A C 1
ATOM 707 O O . LEU A 1 92 ? 17.871 9.904 -25.241 1.00 90.19 92 LEU A O 1
ATOM 711 N N . GLU A 1 93 ? 17.911 8.752 -27.166 1.00 90.31 93 GLU A N 1
ATOM 712 C CA . GLU A 1 93 ? 17.743 9.919 -28.048 1.00 90.31 93 GLU A CA 1
ATOM 713 C C . GLU A 1 93 ? 16.330 10.512 -28.011 1.00 90.31 93 GLU A C 1
ATOM 715 O O . GLU A 1 93 ? 16.147 11.701 -28.262 1.00 90.31 93 GLU A O 1
ATOM 720 N N . SER A 1 94 ? 15.323 9.691 -27.708 1.00 90.25 94 SER A N 1
ATOM 721 C CA . SER A 1 94 ? 13.924 10.126 -27.643 1.00 90.25 94 SER A CA 1
ATOM 722 C C . SER A 1 94 ? 13.542 10.815 -26.330 1.00 90.25 94 SER A C 1
ATOM 724 O O . SER A 1 94 ? 12.433 11.343 -26.223 1.00 90.25 94 SER A O 1
ATOM 726 N N . LEU A 1 95 ? 14.429 10.802 -25.328 1.00 89.31 95 LEU A N 1
ATOM 727 C CA . LEU A 1 95 ? 14.181 11.445 -24.040 1.00 89.31 95 LEU A CA 1
ATOM 728 C C . LEU A 1 95 ? 14.062 12.963 -24.224 1.00 89.31 95 LEU A C 1
ATOM 730 O O . LEU A 1 95 ? 14.877 13.588 -24.899 1.00 89.31 95 LEU A O 1
ATOM 734 N N . ALA A 1 96 ? 13.045 13.562 -23.599 1.00 84.62 96 ALA A N 1
ATOM 735 C CA . ALA A 1 96 ? 12.821 15.007 -23.670 1.00 84.62 96 ALA A CA 1
ATOM 736 C C . ALA A 1 96 ? 13.993 15.805 -23.073 1.00 84.62 96 ALA A C 1
ATOM 738 O O . ALA A 1 96 ? 14.325 16.883 -23.567 1.00 84.62 96 ALA A O 1
ATOM 739 N N . GLU A 1 97 ? 14.622 15.253 -22.034 1.00 84.44 97 GLU A N 1
ATOM 740 C CA . GLU A 1 97 ? 15.811 15.793 -21.385 1.00 84.44 97 GLU A CA 1
ATOM 741 C C . GLU A 1 97 ? 16.924 14.736 -21.446 1.00 84.44 97 GLU A C 1
ATOM 743 O O . GLU A 1 97 ? 16.736 13.621 -20.946 1.00 84.44 97 GLU A O 1
ATOM 748 N N . PRO A 1 98 ? 18.068 15.031 -22.091 1.00 82.12 98 PRO A N 1
ATOM 749 C CA . PRO A 1 98 ? 19.172 14.087 -22.155 1.00 82.12 98 PRO A CA 1
ATOM 750 C C . PRO A 1 98 ? 19.819 13.954 -20.768 1.00 82.12 98 PRO A C 1
ATOM 752 O O . PRO A 1 98 ? 20.093 14.971 -20.126 1.00 82.12 98 PRO A O 1
ATOM 755 N N . PRO A 1 99 ? 20.101 12.726 -20.302 1.00 86.38 99 PRO A N 1
ATOM 756 C CA . PRO A 1 99 ? 20.656 12.524 -18.974 1.00 86.38 99 PRO A CA 1
ATOM 757 C C . PRO A 1 99 ? 22.074 13.088 -18.878 1.00 86.38 99 PRO A C 1
ATOM 759 O O . PRO A 1 99 ? 22.893 12.911 -19.780 1.00 86.38 99 PRO A O 1
ATOM 762 N N . SER A 1 100 ? 22.385 13.716 -17.744 1.00 87.69 100 SER A N 1
ATOM 763 C CA . SER A 1 100 ? 23.733 14.237 -17.464 1.00 87.69 100 SER A CA 1
ATOM 764 C C . SER A 1 100 ? 24.791 13.132 -17.353 1.00 87.69 100 SER A C 1
ATOM 766 O O . SER A 1 100 ? 25.956 13.337 -17.697 1.00 87.69 100 SER A O 1
ATOM 768 N N . GLN A 1 101 ? 24.374 11.952 -16.895 1.00 91.69 101 GLN A N 1
ATOM 769 C CA . GLN A 1 101 ? 25.207 10.770 -16.742 1.00 91.69 101 GLN A CA 1
ATOM 770 C C . GLN A 1 101 ? 24.355 9.513 -16.931 1.00 91.69 101 GLN A C 1
ATOM 772 O O . GLN A 1 101 ? 23.212 9.440 -16.474 1.00 91.69 101 GLN A O 1
ATOM 777 N N . LEU A 1 102 ? 24.925 8.516 -17.604 1.00 92.31 102 LEU A N 1
ATOM 778 C CA . LEU A 1 102 ? 24.304 7.221 -17.849 1.00 92.31 102 LEU A CA 1
ATOM 779 C C . LEU A 1 102 ? 25.054 6.155 -17.049 1.00 92.31 102 LEU A C 1
ATOM 781 O O . LEU A 1 102 ? 26.164 5.773 -17.405 1.00 92.31 102 LEU A O 1
ATOM 785 N N . VAL A 1 103 ? 24.455 5.658 -15.972 1.00 92.81 103 VAL A N 1
ATOM 786 C CA . VAL A 1 103 ? 25.036 4.595 -15.148 1.00 92.81 103 VAL A CA 1
ATOM 787 C C . VAL A 1 103 ? 24.487 3.253 -15.615 1.00 92.81 103 VAL A C 1
ATOM 789 O O . VAL A 1 103 ? 23.307 2.966 -15.424 1.00 92.81 103 VAL A O 1
ATOM 792 N N . MET A 1 104 ? 25.334 2.412 -16.211 1.00 92.25 104 MET A N 1
ATOM 793 C CA . MET A 1 104 ? 24.926 1.093 -16.704 1.00 92.25 104 MET A CA 1
ATOM 794 C C . MET A 1 104 ? 25.543 -0.041 -15.902 1.00 92.25 104 MET A C 1
ATOM 796 O O . MET A 1 104 ? 26.753 -0.078 -15.677 1.00 92.25 104 MET A O 1
ATOM 800 N N . TYR A 1 105 ? 24.707 -1.011 -15.547 1.00 92.50 105 TYR A N 1
ATOM 801 C CA . TYR A 1 105 ? 25.100 -2.238 -14.873 1.00 92.50 105 TYR A CA 1
ATOM 802 C C . TYR A 1 105 ? 24.999 -3.427 -15.823 1.00 92.50 105 TYR A C 1
ATOM 804 O O . TYR A 1 105 ? 23.929 -3.712 -16.365 1.00 92.50 105 TYR A O 1
ATOM 812 N N . GLY A 1 106 ? 26.105 -4.144 -15.995 1.00 91.38 106 GLY A N 1
ATOM 813 C CA . GLY A 1 106 ? 26.122 -5.374 -16.776 1.00 91.38 106 GLY A CA 1
ATOM 814 C C . GLY A 1 106 ? 27.432 -6.141 -16.673 1.00 91.38 106 GLY A C 1
ATOM 815 O O . GLY A 1 106 ? 28.372 -5.752 -15.971 1.00 91.38 106 GLY A O 1
ATOM 816 N N . THR A 1 107 ? 27.500 -7.251 -17.405 1.00 87.19 107 THR A N 1
ATOM 817 C CA . THR A 1 107 ? 28.690 -8.110 -17.484 1.00 87.19 107 THR A CA 1
ATOM 818 C C . THR A 1 107 ? 29.501 -7.889 -18.757 1.00 87.19 107 THR A C 1
ATOM 820 O O . THR A 1 107 ? 30.728 -7.917 -18.687 1.00 87.19 107 THR A O 1
ATOM 823 N N . ASP A 1 108 ? 28.849 -7.619 -19.892 1.00 87.00 108 ASP A N 1
ATOM 824 C CA . ASP A 1 108 ? 29.518 -7.408 -21.181 1.00 87.00 108 ASP A CA 1
ATOM 825 C C . ASP A 1 108 ? 29.476 -5.937 -21.610 1.00 87.00 108 ASP A C 1
ATOM 827 O O . ASP A 1 108 ? 28.531 -5.454 -22.232 1.00 87.00 108 ASP A O 1
ATOM 831 N N . ARG A 1 109 ? 30.536 -5.206 -21.257 1.00 88.25 109 ARG A N 1
ATOM 832 C CA . ARG A 1 109 ? 30.687 -3.796 -21.633 1.00 88.25 109 ARG A CA 1
ATOM 833 C C . ARG A 1 109 ? 30.905 -3.624 -23.134 1.00 88.25 109 ARG A C 1
ATOM 835 O O . ARG A 1 109 ? 30.461 -2.630 -23.700 1.00 88.25 109 ARG A O 1
ATOM 842 N N . ALA A 1 110 ? 31.644 -4.537 -23.763 1.00 86.81 110 ALA A N 1
ATOM 843 C CA . ALA A 1 110 ? 32.071 -4.379 -25.148 1.00 86.81 110 ALA A CA 1
ATOM 844 C C . ALA A 1 110 ? 30.879 -4.489 -26.102 1.00 86.81 110 ALA A C 1
ATOM 846 O O . ALA A 1 110 ? 30.762 -3.695 -27.036 1.00 86.81 110 ALA A O 1
ATOM 847 N N . GLU A 1 111 ? 29.965 -5.419 -25.820 1.00 85.75 111 GLU A N 1
ATOM 848 C CA . GLU A 1 111 ? 28.728 -5.568 -26.579 1.00 85.75 111 GLU A CA 1
ATOM 849 C C . GLU A 1 111 ? 27.865 -4.300 -26.520 1.00 85.75 111 GLU A C 1
ATOM 851 O O . GLU A 1 111 ? 27.383 -3.821 -27.546 1.00 85.75 111 GLU A O 1
ATOM 856 N N . VAL A 1 112 ? 27.711 -3.711 -25.337 1.00 85.38 112 VAL A N 1
ATOM 857 C CA . VAL A 1 112 ? 26.873 -2.520 -25.131 1.00 85.38 112 VAL A CA 1
ATOM 858 C C . VAL A 1 112 ? 27.478 -1.294 -25.802 1.00 85.38 112 VAL A C 1
ATOM 860 O O . VAL A 1 112 ? 26.778 -0.562 -26.496 1.00 85.38 112 VAL A O 1
ATOM 863 N N . LEU A 1 113 ? 28.793 -1.106 -25.663 1.00 86.50 113 LEU A N 1
ATOM 864 C CA . LEU A 1 113 ? 29.519 -0.026 -26.331 1.00 86.50 113 LEU A CA 1
ATOM 865 C C . LEU A 1 113 ? 29.380 -0.086 -27.855 1.00 86.50 113 LEU A C 1
ATOM 867 O O . LEU A 1 113 ? 29.374 0.955 -28.496 1.00 86.50 113 LEU A O 1
ATOM 871 N N . SER A 1 114 ? 29.241 -1.280 -28.440 1.00 86.88 114 SER A N 1
ATOM 872 C CA . SER A 1 114 ? 29.041 -1.420 -29.889 1.00 86.88 114 SER A CA 1
ATOM 873 C C . SER A 1 114 ? 27.672 -0.932 -30.378 1.00 86.88 114 SER A C 1
ATOM 875 O O . SER A 1 114 ? 27.500 -0.705 -31.574 1.00 86.88 114 SER A O 1
ATOM 877 N N . LYS A 1 115 ? 26.700 -0.799 -29.468 1.00 87.00 115 LYS A N 1
ATOM 878 C CA . LYS A 1 115 ? 25.331 -0.367 -29.770 1.00 87.00 115 LYS A CA 1
ATOM 879 C C . LYS A 1 115 ? 25.114 1.118 -29.479 1.00 87.00 115 LYS A C 1
ATOM 881 O O . LYS A 1 115 ? 24.226 1.703 -30.081 1.00 87.00 115 LYS A O 1
ATOM 886 N N . LEU A 1 116 ? 25.880 1.709 -28.561 1.00 87.25 116 LEU A N 1
ATOM 887 C CA . LEU A 1 116 ? 25.743 3.111 -28.160 1.00 87.25 116 LEU A CA 1
ATOM 888 C C . LEU A 1 116 ? 26.460 4.062 -29.125 1.00 87.25 116 LEU A C 1
ATOM 890 O O . LEU A 1 116 ? 27.478 3.720 -29.722 1.00 87.25 116 LEU A O 1
ATOM 894 N N . ASN A 1 117 ? 25.949 5.290 -29.214 1.00 88.50 117 ASN A N 1
ATOM 895 C CA . ASN A 1 117 ? 26.580 6.366 -29.978 1.00 88.50 117 ASN A CA 1
ATOM 896 C C . ASN A 1 117 ? 27.725 7.029 -29.183 1.00 88.50 117 ASN A C 1
ATOM 898 O O . ASN A 1 117 ? 27.829 6.870 -27.961 1.00 88.50 117 ASN A O 1
ATOM 902 N N . ASP A 1 118 ? 28.579 7.803 -29.862 1.00 86.75 118 ASP A N 1
ATOM 903 C CA . ASP A 1 118 ? 29.751 8.453 -29.247 1.00 86.75 118 ASP A CA 1
ATOM 904 C C . ASP A 1 118 ? 29.365 9.380 -28.078 1.00 86.75 118 ASP A C 1
ATOM 906 O O . ASP A 1 118 ? 30.012 9.369 -27.030 1.00 86.75 118 ASP A O 1
ATOM 910 N N . GLU A 1 119 ? 28.271 10.136 -28.218 1.00 85.94 119 GLU A N 1
ATOM 911 C CA . GLU A 1 119 ? 27.764 11.042 -27.176 1.00 85.94 119 GLU A CA 1
ATOM 912 C C . GLU A 1 119 ? 27.286 10.283 -25.929 1.00 85.94 119 GLU A C 1
ATOM 914 O O . GLU A 1 119 ? 27.611 10.653 -24.802 1.00 85.94 119 GLU A O 1
ATOM 919 N N . GLN A 1 120 ? 26.576 9.170 -26.125 1.00 86.56 120 GLN A N 1
ATOM 920 C CA . GLN A 1 120 ? 26.086 8.311 -25.041 1.00 86.56 120 GLN A CA 1
ATOM 921 C C . GLN A 1 120 ? 27.246 7.606 -24.332 1.00 86.56 120 GLN A C 1
ATOM 923 O O . GLN A 1 120 ? 27.241 7.441 -23.114 1.00 86.56 120 GLN A O 1
ATOM 928 N N . THR A 1 121 ? 28.274 7.229 -25.092 1.00 88.19 121 THR A N 1
ATOM 929 C CA . THR A 1 121 ? 29.491 6.610 -24.564 1.00 88.19 121 THR A CA 1
ATOM 930 C C . THR A 1 121 ? 30.319 7.592 -23.731 1.00 88.19 121 THR A C 1
ATOM 932 O O . THR A 1 121 ? 30.976 7.176 -22.778 1.00 88.19 121 THR A O 1
ATOM 935 N N . ALA A 1 122 ? 30.273 8.891 -24.043 1.00 89.44 122 ALA A N 1
ATOM 936 C CA . ALA A 1 122 ? 30.998 9.920 -23.299 1.00 89.44 122 ALA A CA 1
ATOM 937 C C . ALA A 1 122 ? 30.456 10.136 -21.874 1.00 89.44 122 ALA A C 1
ATOM 939 O O . ALA A 1 122 ? 31.232 10.444 -20.970 1.00 89.44 122 ALA A O 1
ATOM 940 N N . ILE A 1 123 ? 29.148 9.945 -21.669 1.00 90.31 123 ILE A N 1
ATOM 941 C CA . ILE A 1 123 ? 28.471 10.089 -20.366 1.00 90.31 123 ILE A CA 1
ATOM 942 C C . ILE A 1 123 ? 28.287 8.755 -19.621 1.00 90.31 123 ILE A C 1
ATOM 944 O O . ILE A 1 123 ? 27.666 8.720 -18.557 1.00 90.31 123 ILE A O 1
ATOM 948 N N . LEU A 1 124 ? 28.792 7.653 -20.184 1.00 92.50 124 LEU A N 1
ATOM 949 C CA . LEU A 1 124 ? 28.606 6.300 -19.670 1.00 92.50 124 LEU A CA 1
ATOM 950 C C . LEU A 1 124 ? 29.539 5.999 -18.487 1.00 92.50 124 LEU A C 1
ATOM 952 O O . LEU A 1 124 ? 30.753 5.856 -18.654 1.00 92.50 124 LEU A O 1
ATOM 956 N N . ASP A 1 125 ? 28.952 5.768 -17.315 1.00 92.69 125 ASP A N 1
ATOM 957 C CA . ASP A 1 125 ? 29.599 5.134 -16.168 1.00 92.69 125 ASP A CA 1
ATOM 958 C C . ASP A 1 125 ? 29.225 3.645 -16.121 1.00 92.69 125 ASP A C 1
ATOM 960 O O . ASP A 1 125 ? 28.087 3.267 -15.835 1.00 92.69 125 ASP A O 1
ATOM 964 N N . TRP A 1 126 ? 30.190 2.779 -16.431 1.00 92.50 126 TRP A N 1
ATOM 965 C CA . TRP A 1 126 ? 29.977 1.335 -16.442 1.00 92.50 126 TRP A CA 1
ATOM 966 C C . TRP A 1 126 ? 30.295 0.704 -15.08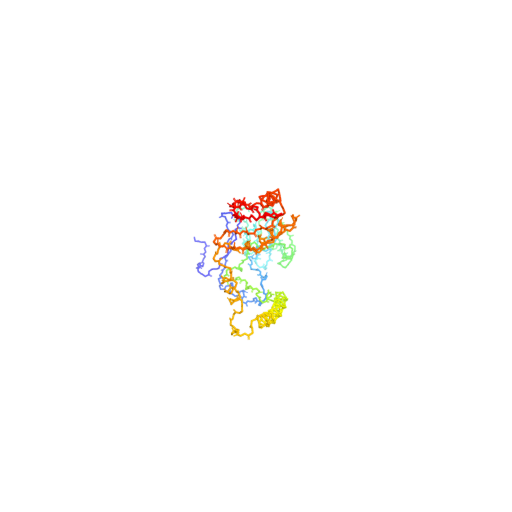9 1.00 92.50 126 TRP A C 1
ATOM 968 O O . TRP A 1 126 ? 31.424 0.788 -14.597 1.00 92.50 126 TRP A O 1
ATOM 978 N N . ARG A 1 127 ? 29.343 -0.058 -14.551 1.00 90.94 127 ARG A N 1
ATOM 979 C CA . ARG A 1 127 ? 29.473 -0.790 -13.290 1.00 90.94 127 ARG A CA 1
ATOM 980 C C . ARG A 1 127 ? 29.252 -2.281 -13.514 1.00 90.94 127 ARG A C 1
ATOM 982 O O . ARG A 1 127 ? 28.345 -2.703 -14.225 1.00 90.94 127 ARG A O 1
ATOM 989 N N . GLN A 1 128 ? 30.087 -3.107 -12.889 1.00 88.38 128 GLN A N 1
ATOM 990 C CA . GLN A 1 128 ? 29.869 -4.551 -12.919 1.00 88.38 128 GLN A CA 1
ATOM 991 C C . GLN A 1 128 ? 28.769 -4.949 -11.941 1.00 88.38 128 GLN A C 1
ATOM 993 O O . GLN A 1 128 ? 28.815 -4.606 -10.760 1.00 88.38 128 GLN A O 1
ATOM 998 N N . GLY A 1 129 ? 27.796 -5.701 -12.442 1.00 86.69 129 GLY A N 1
ATOM 999 C CA . GLY A 1 129 ? 26.671 -6.184 -11.658 1.00 86.69 129 GLY A CA 1
ATOM 1000 C C . GLY A 1 129 ? 25.472 -6.502 -12.538 1.00 86.69 129 GLY A C 1
ATOM 1001 O O . GLY A 1 129 ? 25.460 -6.206 -13.727 1.00 86.69 129 GLY A O 1
ATOM 1002 N N . GLY A 1 130 ? 24.460 -7.107 -11.935 1.00 87.19 130 GLY A N 1
ATOM 1003 C CA . GLY A 1 130 ? 23.160 -7.336 -12.558 1.00 87.19 130 GLY A CA 1
ATOM 1004 C C . GLY A 1 130 ? 22.024 -6.928 -11.627 1.00 87.19 130 GLY A C 1
ATOM 1005 O O . GLY A 1 130 ? 22.232 -6.231 -10.628 1.00 87.19 130 GLY A O 1
ATOM 1006 N N . TRP A 1 131 ? 20.825 -7.427 -11.918 1.00 86.31 131 TRP A N 1
ATOM 1007 C CA . TRP A 1 131 ? 19.599 -7.135 -11.169 1.00 86.31 131 TRP A CA 1
ATOM 1008 C C . TRP A 1 131 ? 19.697 -7.361 -9.653 1.00 86.31 131 TRP A C 1
ATOM 1010 O O . TRP A 1 131 ? 19.263 -6.527 -8.862 1.00 86.31 131 TRP A O 1
ATOM 1020 N N . GLY A 1 132 ? 20.315 -8.460 -9.218 1.00 85.19 132 GLY A N 1
ATOM 1021 C CA . GLY A 1 132 ? 20.454 -8.747 -7.787 1.00 85.19 132 GLY A CA 1
ATOM 1022 C C . GLY A 1 132 ? 21.335 -7.732 -7.051 1.00 85.19 132 GLY A C 1
ATOM 1023 O O . GLY A 1 132 ? 20.981 -7.271 -5.970 1.00 85.19 132 GLY A O 1
ATOM 1024 N N . SER A 1 133 ? 22.469 -7.341 -7.641 1.00 84.81 133 SER A N 1
ATOM 1025 C CA . SER A 1 133 ? 23.390 -6.381 -7.017 1.00 84.81 133 SER A CA 1
ATOM 1026 C C . SER A 1 133 ? 22.813 -4.972 -6.954 1.00 84.81 133 SER A C 1
ATOM 1028 O O . SER A 1 133 ? 23.021 -4.281 -5.963 1.00 84.81 133 SER A O 1
ATOM 1030 N N . ILE A 1 134 ? 22.070 -4.547 -7.980 1.00 87.12 134 ILE A N 1
ATOM 1031 C CA . ILE A 1 134 ? 21.491 -3.201 -8.009 1.00 87.12 134 ILE A CA 1
ATOM 1032 C C . ILE A 1 134 ? 20.351 -3.050 -7.000 1.00 87.12 134 ILE A C 1
ATOM 1034 O O . ILE A 1 134 ? 20.279 -2.033 -6.318 1.00 87.12 134 ILE A O 1
ATOM 1038 N N . LEU A 1 135 ? 19.516 -4.079 -6.826 1.00 83.88 135 LEU A N 1
ATOM 1039 C CA . LEU A 1 135 ? 18.437 -4.051 -5.838 1.00 83.88 135 LEU A CA 1
ATOM 1040 C C . LEU A 1 135 ? 18.957 -4.038 -4.397 1.00 83.88 135 LEU A C 1
ATOM 1042 O O . LEU A 1 135 ? 18.328 -3.429 -3.542 1.00 83.88 135 LEU A O 1
ATOM 1046 N N . LEU A 1 136 ? 20.116 -4.647 -4.126 1.00 84.38 136 LEU A N 1
ATOM 1047 C CA . LEU A 1 136 ? 20.767 -4.563 -2.811 1.00 84.38 136 LEU A CA 1
ATOM 1048 C C . LEU A 1 136 ? 21.318 -3.164 -2.504 1.00 84.38 136 LEU A C 1
ATOM 1050 O O . LEU A 1 136 ? 21.404 -2.782 -1.340 1.00 84.38 136 LEU A O 1
ATOM 1054 N N . LEU A 1 137 ? 21.714 -2.418 -3.538 1.00 79.50 137 LEU A N 1
ATOM 1055 C CA . LEU A 1 137 ? 22.172 -1.031 -3.421 1.00 79.50 137 LEU A CA 1
ATOM 1056 C C . LEU A 1 137 ? 21.002 -0.040 -3.398 1.00 79.50 137 LEU A C 1
ATOM 1058 O O . LEU A 1 137 ? 21.148 1.085 -2.921 1.00 79.50 137 LEU A O 1
ATOM 1062 N N . SER A 1 138 ? 19.845 -0.451 -3.915 1.00 77.75 138 SER A N 1
ATOM 1063 C CA . SER A 1 138 ? 18.659 0.383 -3.989 1.00 77.75 138 SER A CA 1
ATOM 1064 C C . SER A 1 138 ? 18.045 0.576 -2.606 1.00 77.75 138 SER A C 1
ATOM 1066 O O . SER A 1 138 ? 17.545 -0.356 -1.983 1.00 77.75 138 SER A O 1
ATOM 1068 N N . GLN A 1 139 ? 18.041 1.823 -2.141 1.00 70.00 139 GLN A N 1
ATOM 1069 C CA . GLN A 1 139 ? 17.205 2.261 -1.020 1.00 70.00 139 GLN A CA 1
ATOM 1070 C C . GLN A 1 139 ? 15.840 2.776 -1.501 1.00 70.00 139 GLN A C 1
ATOM 1072 O O . GLN A 1 139 ? 15.095 3.372 -0.724 1.00 70.00 139 GLN A O 1
ATOM 1077 N N . ALA A 1 140 ? 15.520 2.597 -2.789 1.00 65.69 140 ALA A N 1
ATOM 1078 C CA . ALA A 1 140 ? 14.310 3.142 -3.376 1.00 65.69 140 ALA A CA 1
ATOM 1079 C C . ALA A 1 140 ? 13.081 2.443 -2.788 1.00 65.69 140 ALA A C 1
ATOM 1081 O O . ALA A 1 140 ? 12.832 1.260 -3.026 1.00 65.69 140 ALA A O 1
ATOM 1082 N N . THR A 1 141 ? 12.276 3.197 -2.045 1.00 70.38 141 THR A N 1
ATOM 1083 C CA . THR A 1 141 ? 10.889 2.818 -1.813 1.00 70.38 141 THR A CA 1
ATOM 1084 C C . THR A 1 141 ? 10.121 3.042 -3.116 1.00 70.38 141 THR A C 1
ATOM 1086 O O . THR A 1 141 ? 10.234 4.114 -3.718 1.00 70.38 141 THR A O 1
ATOM 1089 N N . PRO A 1 142 ? 9.366 2.045 -3.602 1.00 72.00 142 PRO A N 1
ATOM 1090 C CA . PRO A 1 142 ? 8.611 2.207 -4.834 1.00 72.00 142 PRO A CA 1
ATOM 1091 C C . PRO A 1 142 ? 7.603 3.348 -4.678 1.00 72.00 142 PRO A C 1
ATOM 1093 O O . PRO A 1 142 ? 6.832 3.373 -3.721 1.00 72.00 142 PRO A O 1
ATOM 1096 N N . ALA A 1 143 ? 7.623 4.289 -5.625 1.00 76.38 143 ALA A N 1
ATOM 1097 C CA . ALA A 1 143 ? 6.769 5.479 -5.603 1.00 76.38 143 ALA A CA 1
ATOM 1098 C C . ALA A 1 143 ? 5.275 5.150 -5.750 1.00 76.38 143 ALA A C 1
ATOM 1100 O O . ALA A 1 143 ? 4.424 5.946 -5.369 1.00 76.38 143 ALA A O 1
ATOM 1101 N N . ILE A 1 144 ? 4.961 3.981 -6.312 1.00 85.88 144 ILE A N 1
ATOM 1102 C CA . ILE A 1 144 ? 3.600 3.514 -6.553 1.00 85.88 144 ILE A CA 1
ATOM 1103 C C . ILE A 1 144 ? 3.505 2.017 -6.264 1.00 85.88 144 ILE A C 1
ATOM 1105 O O . ILE A 1 144 ? 4.416 1.253 -6.595 1.00 85.88 144 ILE A O 1
ATOM 1109 N N . ASN A 1 145 ? 2.398 1.604 -5.649 1.00 89.56 145 ASN A N 1
ATOM 1110 C CA . ASN A 1 145 ? 2.101 0.207 -5.361 1.00 89.56 145 ASN A CA 1
ATOM 1111 C C . ASN A 1 145 ? 0.837 -0.215 -6.109 1.00 89.56 145 ASN A C 1
ATOM 1113 O O . ASN A 1 145 ? -0.249 0.263 -5.822 1.00 89.56 145 ASN A O 1
ATOM 1117 N N . LEU A 1 146 ? 0.955 -1.173 -7.022 1.00 89.56 146 LEU A N 1
ATOM 1118 C CA . LEU A 1 146 ? -0.169 -1.697 -7.795 1.00 89.56 146 LEU A CA 1
ATOM 1119 C C . LEU A 1 146 ? -1.179 -2.478 -6.935 1.00 89.56 146 LEU A C 1
ATOM 1121 O O . LEU A 1 146 ? -2.302 -2.716 -7.380 1.00 89.56 146 LEU A O 1
ATOM 1125 N N . ARG A 1 147 ? -0.817 -2.881 -5.708 1.00 87.69 147 ARG A N 1
ATOM 1126 C CA . ARG A 1 147 ? -1.713 -3.577 -4.767 1.00 87.69 147 ARG A CA 1
ATOM 1127 C C . ARG A 1 147 ? -2.643 -2.610 -4.037 1.00 87.69 147 ARG A C 1
ATOM 1129 O O . ARG A 1 147 ? -2.594 -2.477 -2.814 1.00 87.69 147 ARG A O 1
ATOM 1136 N N . GLU A 1 148 ? -3.509 -1.973 -4.807 1.00 85.50 148 GLU A N 1
ATOM 1137 C CA . GLU A 1 148 ? -4.566 -1.084 -4.334 1.00 85.50 148 GLU A CA 1
ATOM 1138 C C . GLU A 1 148 ? -5.942 -1.546 -4.831 1.00 85.50 148 GLU A C 1
ATOM 1140 O O . GLU A 1 148 ? -6.049 -2.382 -5.733 1.00 85.50 148 GLU A O 1
ATOM 1145 N N . GLY A 1 149 ? -7.003 -1.021 -4.212 1.00 85.56 149 GLY A N 1
ATOM 1146 C CA . GLY A 1 149 ? -8.386 -1.358 -4.555 1.00 85.56 149 GLY A CA 1
ATOM 1147 C C . GLY A 1 149 ? -8.673 -2.856 -4.423 1.00 85.56 149 GLY A C 1
ATOM 1148 O O . GLY A 1 149 ? -8.434 -3.447 -3.369 1.00 85.56 149 GLY A O 1
ATOM 1149 N N . ASP A 1 150 ? -9.147 -3.465 -5.512 1.00 83.75 150 ASP A N 1
ATOM 1150 C CA . ASP A 1 150 ? -9.522 -4.886 -5.591 1.00 83.75 150 ASP A CA 1
ATOM 1151 C C . ASP A 1 150 ? -8.357 -5.848 -5.272 1.00 83.75 150 ASP A C 1
ATOM 1153 O O . ASP A 1 150 ? -8.587 -6.989 -4.872 1.00 83.75 150 ASP A O 1
ATOM 1157 N N . PHE A 1 151 ? -7.105 -5.392 -5.417 1.00 85.12 151 PHE A N 1
ATOM 1158 C CA . PHE A 1 151 ? -5.892 -6.187 -5.180 1.00 85.12 151 PHE A CA 1
ATOM 1159 C C . PHE A 1 151 ? -5.144 -5.802 -3.892 1.00 85.12 151 PHE A C 1
ATOM 1161 O O . PHE A 1 151 ? -4.007 -6.243 -3.672 1.00 85.12 151 PHE A O 1
ATOM 1168 N N . ALA A 1 152 ? -5.761 -4.985 -3.033 1.00 83.19 152 ALA A N 1
ATOM 1169 C CA . ALA A 1 152 ? -5.187 -4.601 -1.751 1.00 83.19 152 ALA A CA 1
ATOM 1170 C C . ALA A 1 152 ? -4.995 -5.823 -0.826 1.00 83.19 152 ALA A C 1
ATOM 1172 O O . ALA A 1 152 ? -5.821 -6.743 -0.818 1.00 83.19 152 ALA A O 1
ATOM 1173 N N . PRO A 1 153 ? -3.913 -5.870 -0.024 1.00 78.00 153 PRO A N 1
ATOM 1174 C CA . PRO A 1 153 ? -3.712 -6.953 0.928 1.00 78.00 153 PRO A CA 1
ATOM 1175 C C . PRO A 1 153 ? -4.865 -7.006 1.937 1.00 78.00 153 PRO A C 1
ATOM 1177 O O . PRO A 1 153 ? -5.262 -5.987 2.504 1.00 78.00 153 PRO A O 1
ATOM 1180 N N . ALA A 1 154 ? -5.378 -8.210 2.200 1.00 71.81 154 ALA A N 1
ATOM 1181 C CA . ALA A 1 154 ? -6.393 -8.407 3.226 1.00 71.81 154 ALA A CA 1
ATOM 1182 C C . ALA A 1 154 ? -5.868 -7.926 4.588 1.00 71.81 154 ALA A C 1
ATOM 1184 O O . ALA A 1 154 ? -4.735 -8.232 4.976 1.00 71.81 154 ALA A O 1
ATOM 1185 N N . LEU A 1 155 ? -6.696 -7.178 5.329 1.00 68.88 155 LEU A N 1
ATOM 1186 C CA . LEU A 1 155 ? -6.309 -6.698 6.652 1.00 68.88 155 LEU A CA 1
ATOM 1187 C C . LEU A 1 155 ? -5.977 -7.894 7.557 1.00 68.88 155 LEU A C 1
ATOM 1189 O O . LEU A 1 155 ? -6.767 -8.842 7.632 1.00 68.88 155 LEU A O 1
ATOM 1193 N N . PRO A 1 156 ? -4.860 -7.856 8.307 1.00 70.19 156 PRO A N 1
ATOM 1194 C CA . PRO A 1 156 ? -4.445 -8.956 9.166 1.00 70.19 156 PRO A CA 1
ATOM 1195 C C . PRO A 1 156 ? -5.243 -8.960 10.483 1.00 70.19 156 PRO A C 1
ATOM 1197 O O . PRO A 1 156 ? -4.678 -8.917 11.579 1.00 70.19 156 PRO A O 1
ATOM 1200 N N . LEU A 1 157 ? -6.575 -9.041 10.385 1.00 73.50 157 LEU A N 1
ATOM 1201 C CA . LEU A 1 157 ? -7.515 -9.042 11.511 1.00 73.50 157 LEU A CA 1
ATOM 1202 C C . LEU A 1 157 ? -7.159 -10.118 12.541 1.00 73.50 157 LEU A C 1
ATOM 1204 O O . LEU A 1 157 ? -7.220 -9.873 13.742 1.00 73.50 157 LEU A O 1
ATOM 1208 N N . ALA A 1 158 ? -6.704 -11.286 12.082 1.00 73.69 158 ALA A N 1
ATOM 1209 C CA . ALA A 1 158 ? -6.249 -12.365 12.952 1.00 73.69 158 ALA A CA 1
ATOM 1210 C C . ALA A 1 158 ? -4.998 -11.985 13.771 1.00 73.69 158 ALA A C 1
ATOM 1212 O O . ALA A 1 158 ? -4.922 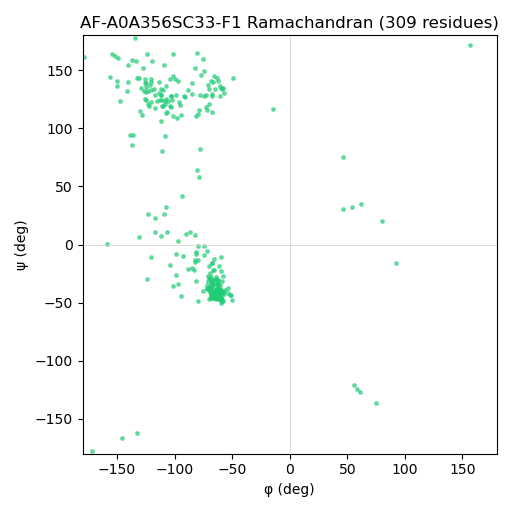-12.306 14.960 1.00 73.69 158 ALA A O 1
ATOM 1213 N N . LYS A 1 159 ? -4.030 -11.266 13.176 1.00 76.44 159 LYS A N 1
ATOM 1214 C CA . LYS A 1 159 ? -2.840 -10.779 13.899 1.00 76.44 159 LYS A CA 1
ATOM 1215 C C . LYS A 1 159 ? -3.235 -9.723 14.925 1.00 76.44 159 LYS A C 1
ATOM 1217 O O . LYS A 1 159 ? -2.798 -9.809 16.071 1.00 76.44 159 LYS A O 1
ATOM 1222 N N . TRP A 1 160 ? -4.090 -8.774 14.546 1.00 81.94 160 TRP A N 1
ATOM 1223 C CA . TRP A 1 160 ? -4.582 -7.739 15.458 1.00 81.94 160 TRP A CA 1
ATOM 1224 C C . TRP A 1 160 ? -5.373 -8.343 16.613 1.00 81.94 160 TRP A C 1
ATOM 1226 O O . TRP A 1 160 ? -5.085 -8.046 17.768 1.00 81.94 160 TRP A O 1
ATOM 1236 N N . TRP A 1 161 ? -6.278 -9.279 16.337 1.00 84.94 161 TRP A N 1
ATOM 1237 C CA . TRP A 1 161 ? -7.008 -9.996 17.377 1.00 84.94 161 TRP A CA 1
ATOM 1238 C C . TRP A 1 161 ? -6.071 -10.729 18.342 1.00 84.94 161 TRP A C 1
ATOM 1240 O O . TRP A 1 161 ? -6.266 -10.678 19.555 1.00 84.94 161 TRP A O 1
ATOM 1250 N N . ARG A 1 162 ? -5.001 -11.360 17.835 1.00 84.75 162 ARG A N 1
ATOM 1251 C CA . ARG A 1 162 ? -3.997 -12.026 18.678 1.00 84.75 162 ARG A CA 1
ATOM 1252 C C . ARG A 1 162 ? -3.268 -11.048 19.604 1.00 84.75 162 ARG A C 1
ATOM 1254 O O . ARG A 1 162 ? -3.011 -11.406 20.749 1.00 84.75 162 ARG A O 1
ATOM 1261 N N . ILE A 1 163 ? -2.960 -9.842 19.126 1.00 86.38 163 ILE A N 1
ATOM 1262 C CA . ILE A 1 163 ? -2.322 -8.779 19.920 1.00 86.38 163 ILE A CA 1
ATOM 1263 C C . ILE A 1 163 ? -3.290 -8.254 20.989 1.00 86.38 163 ILE A C 1
ATOM 1265 O O . ILE A 1 163 ? -2.921 -8.132 22.153 1.00 86.38 163 ILE A O 1
ATOM 1269 N N . TRP A 1 164 ? -4.547 -8.004 20.618 1.00 93.06 164 TRP A N 1
ATOM 1270 C CA . TRP A 1 164 ? -5.557 -7.430 21.511 1.00 93.06 164 TRP A CA 1
ATOM 1271 C C . TRP A 1 164 ? -6.189 -8.439 22.474 1.00 93.06 164 TRP A C 1
ATOM 1273 O O . TRP A 1 164 ? -6.817 -8.037 23.452 1.00 93.06 164 TRP A O 1
ATOM 1283 N N . LYS A 1 165 ? -5.995 -9.744 22.258 1.00 92.69 165 LYS A N 1
ATOM 1284 C CA . LYS A 1 165 ? -6.539 -10.807 23.113 1.00 92.69 165 LYS A CA 1
ATOM 1285 C C . LYS A 1 165 ? -6.166 -10.623 24.586 1.00 92.69 165 LYS A C 1
ATOM 1287 O O . LYS A 1 165 ? -7.009 -10.836 25.450 1.00 92.69 165 LYS A O 1
ATOM 1292 N N . THR A 1 166 ? -4.929 -10.237 24.892 1.00 89.94 166 THR A N 1
ATOM 1293 C CA . THR A 1 166 ? -4.478 -10.043 26.281 1.00 89.94 166 THR A CA 1
ATOM 1294 C C . THR A 1 166 ? -5.166 -8.848 26.936 1.00 89.94 166 THR A C 1
ATOM 1296 O O . THR A 1 166 ? -5.648 -8.971 28.060 1.00 89.94 166 THR A O 1
ATOM 1299 N N . ALA A 1 167 ? -5.292 -7.730 26.216 1.00 91.69 167 ALA A N 1
ATOM 1300 C CA . ALA A 1 167 ? -6.026 -6.552 26.670 1.00 91.69 167 ALA A CA 1
ATOM 1301 C C . ALA A 1 167 ? -7.519 -6.859 26.868 1.00 91.69 167 ALA A C 1
ATOM 1303 O O . ALA A 1 167 ? -8.093 -6.486 27.888 1.00 91.69 167 ALA A O 1
ATOM 1304 N N . ALA A 1 168 ? -8.130 -7.607 25.945 1.00 93.06 168 ALA A N 1
ATOM 1305 C CA . ALA A 1 168 ? -9.517 -8.047 26.053 1.00 93.06 168 ALA A CA 1
ATOM 1306 C C . ALA A 1 168 ? -9.738 -8.962 27.268 1.00 93.06 168 ALA A C 1
ATOM 1308 O O . ALA A 1 168 ? -10.726 -8.802 27.978 1.00 93.06 168 ALA A O 1
ATOM 1309 N N . ILE A 1 169 ? -8.806 -9.882 27.554 1.00 94.06 169 ILE A N 1
ATOM 1310 C CA . ILE A 1 169 ? -8.858 -10.727 28.757 1.00 94.06 169 ILE A CA 1
ATOM 1311 C C . ILE A 1 169 ? -8.723 -9.875 30.023 1.00 94.06 169 ILE A C 1
ATOM 1313 O O . ILE A 1 169 ? -9.501 -10.058 30.953 1.00 94.06 169 ILE A O 1
ATOM 1317 N N . ALA A 1 170 ? -7.779 -8.933 30.070 1.00 94.50 170 ALA A N 1
ATOM 1318 C CA . ALA A 1 170 ? -7.610 -8.051 31.224 1.00 94.50 170 ALA A CA 1
ATOM 1319 C C . ALA A 1 170 ? -8.859 -7.186 31.470 1.00 94.50 170 ALA A C 1
ATOM 1321 O O . ALA A 1 170 ? -9.319 -7.080 32.607 1.00 94.50 170 ALA A O 1
ATOM 1322 N N . ALA A 1 171 ? -9.449 -6.633 30.406 1.00 95.50 171 ALA A N 1
ATOM 1323 C CA . ALA A 1 171 ? -10.700 -5.885 30.469 1.00 95.50 171 ALA A CA 1
ATOM 1324 C C . ALA A 1 171 ? -11.863 -6.765 30.946 1.00 95.50 171 ALA A C 1
ATOM 1326 O O . ALA A 1 171 ? -12.613 -6.356 31.827 1.00 95.50 171 ALA A O 1
ATOM 1327 N N . LEU A 1 172 ? -11.978 -7.993 30.427 1.00 96.31 172 LEU A N 1
ATOM 1328 C CA . LEU A 1 172 ? -12.977 -8.961 30.875 1.00 96.31 172 LEU A CA 1
ATOM 1329 C C . LEU A 1 172 ? -12.826 -9.244 32.375 1.00 96.31 172 LEU A C 1
ATOM 1331 O O . LEU A 1 172 ? -13.806 -9.162 33.107 1.00 96.31 172 LEU A O 1
ATOM 1335 N N . VAL A 1 173 ? -11.604 -9.517 32.846 1.00 96.69 173 VAL A N 1
ATOM 1336 C CA . VAL A 1 173 ? -11.325 -9.755 34.269 1.00 96.69 173 VAL A CA 1
ATOM 1337 C C . VAL A 1 173 ? -11.720 -8.540 35.108 1.00 96.69 173 VAL A C 1
ATOM 1339 O O . VAL A 1 173 ? -12.434 -8.700 36.096 1.00 96.69 173 VAL A O 1
ATOM 1342 N N . ALA A 1 174 ? -11.339 -7.329 34.699 1.00 95.19 174 ALA A N 1
ATOM 1343 C CA . ALA A 1 174 ? -11.700 -6.102 35.405 1.00 95.19 174 ALA A CA 1
ATOM 1344 C C . ALA A 1 174 ? -13.224 -5.907 35.493 1.00 95.19 174 ALA A C 1
ATOM 1346 O O . ALA A 1 174 ? -13.749 -5.656 36.577 1.00 95.19 174 ALA A O 1
ATOM 1347 N N . VAL A 1 175 ? -13.943 -6.101 34.381 1.00 96.12 175 VAL A N 1
ATOM 1348 C CA . VAL A 1 175 ? -15.411 -6.020 34.336 1.00 96.12 175 VAL A CA 1
ATOM 1349 C C . VAL A 1 175 ? -16.042 -7.072 35.244 1.00 96.12 175 VAL A C 1
ATOM 1351 O O . VAL A 1 175 ? -16.956 -6.752 35.999 1.00 96.12 175 VAL A O 1
ATOM 1354 N N . THR A 1 176 ? -15.544 -8.311 35.229 1.00 95.50 176 THR A N 1
ATOM 1355 C CA . THR A 1 176 ? -16.062 -9.360 36.120 1.00 95.50 176 THR A CA 1
ATOM 1356 C C . THR A 1 176 ? -15.812 -9.044 37.592 1.00 95.50 176 THR A C 1
ATOM 1358 O O . THR A 1 176 ? -16.709 -9.244 38.407 1.00 95.50 176 THR A O 1
ATOM 1361 N N . LEU A 1 177 ? -14.644 -8.493 37.942 1.00 95.31 177 LEU A N 1
ATOM 1362 C CA . LEU A 1 177 ? -14.337 -8.085 39.314 1.00 95.31 177 LEU A CA 1
ATOM 1363 C C . LEU A 1 177 ? -15.275 -6.966 39.782 1.00 95.31 177 LEU A C 1
ATOM 1365 O O . LEU A 1 177 ? -15.817 -7.034 40.885 1.00 95.31 177 LEU A O 1
ATOM 1369 N N . GLN A 1 178 ? -15.491 -5.966 38.924 1.00 91.19 178 GLN A N 1
ATOM 1370 C CA . GLN A 1 178 ? -16.393 -4.852 39.199 1.00 91.19 178 GLN A CA 1
ATOM 1371 C C . GLN A 1 178 ? -17.825 -5.348 39.404 1.00 91.19 178 GLN A C 1
ATOM 1373 O O . GLN A 1 178 ? -18.459 -5.021 40.402 1.00 91.19 178 GLN A O 1
ATOM 1378 N N . PHE A 1 179 ? -18.302 -6.220 38.516 1.00 94.75 179 PHE A N 1
ATOM 1379 C CA . PHE A 1 179 ? -19.647 -6.776 38.600 1.00 94.75 179 PHE A CA 1
ATOM 1380 C C . PHE A 1 179 ? -19.869 -7.577 39.892 1.00 94.75 179 PHE A C 1
ATOM 1382 O O . PHE A 1 179 ? -20.917 -7.466 40.526 1.00 94.75 179 PHE A O 1
ATOM 1389 N N . VAL A 1 180 ? -18.873 -8.359 40.323 1.00 94.50 180 VAL A N 1
ATOM 1390 C CA . VAL A 1 180 ? -18.921 -9.093 41.599 1.00 94.50 180 VAL A CA 1
ATOM 1391 C C . VAL A 1 180 ? -18.952 -8.133 42.793 1.00 94.50 180 VAL A C 1
ATOM 1393 O O . VAL A 1 180 ? -19.719 -8.358 43.733 1.00 94.50 180 VAL A O 1
ATOM 1396 N N . SER A 1 181 ? -18.156 -7.060 42.758 1.00 91.06 181 SER A N 1
ATOM 1397 C CA . SER A 1 181 ? -18.159 -6.017 43.793 1.00 91.06 181 SER A CA 1
ATOM 1398 C C . SER A 1 181 ? -19.535 -5.359 43.920 1.00 91.06 181 SER A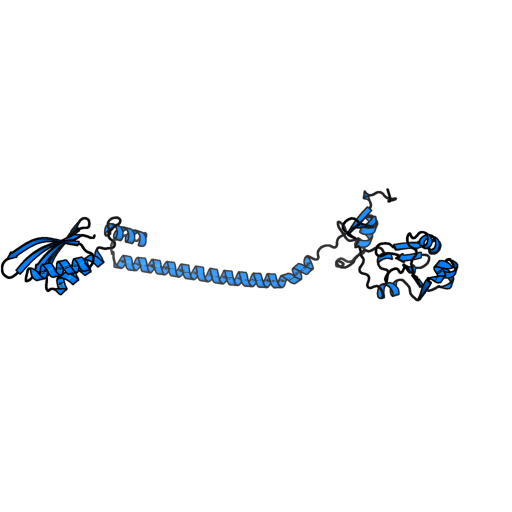 C 1
ATOM 1400 O O . SER A 1 181 ? -20.104 -5.315 45.015 1.00 91.06 181 SER A O 1
ATOM 1402 N N . ASP A 1 182 ? -20.109 -4.930 42.796 1.00 85.25 182 ASP A N 1
ATOM 1403 C CA . ASP A 1 182 ? -21.407 -4.256 42.751 1.00 85.25 182 ASP A CA 1
ATOM 1404 C C . ASP A 1 182 ? -22.534 -5.190 43.218 1.00 85.25 182 ASP A C 1
ATOM 1406 O O . ASP A 1 182 ? -23.406 -4.795 43.995 1.00 85.25 182 ASP A O 1
ATOM 1410 N N . PHE A 1 183 ? -22.482 -6.467 42.827 1.00 91.00 183 PHE A N 1
ATOM 1411 C CA . PHE A 1 183 ? -23.444 -7.474 43.274 1.00 91.00 183 PHE A CA 1
ATOM 1412 C C . PHE A 1 183 ? -23.366 -7.732 44.787 1.00 91.00 183 PHE A C 1
ATOM 1414 O O . PHE A 1 183 ? -24.397 -7.871 45.450 1.00 91.00 183 PHE A O 1
ATOM 1421 N N . SER A 1 184 ? -22.156 -7.763 45.354 1.00 87.88 184 SER A N 1
ATOM 1422 C CA . SER A 1 184 ? -21.945 -7.913 46.799 1.00 87.88 184 SER A CA 1
ATOM 1423 C C . SER A 1 184 ? -22.520 -6.727 47.579 1.00 87.88 184 SER A C 1
ATOM 1425 O O . SER A 1 184 ? -23.262 -6.910 48.549 1.00 87.88 184 SER A O 1
ATOM 1427 N N . GLN A 1 185 ? -22.253 -5.502 47.113 1.00 83.12 185 GLN A N 1
ATOM 1428 C CA . GLN A 1 185 ? -22.823 -4.289 47.698 1.00 83.12 185 GLN A CA 1
ATOM 1429 C C . GLN A 1 185 ? -24.349 -4.317 47.632 1.00 83.12 185 GLN A C 1
ATOM 1431 O O . GLN A 1 185 ? -25.008 -4.090 48.644 1.00 83.12 185 GLN A O 1
ATOM 1436 N N . PHE A 1 186 ? -24.919 -4.685 46.484 1.00 84.62 186 PHE A N 1
ATOM 1437 C CA . PHE A 1 186 ? -26.366 -4.782 46.315 1.00 84.62 186 PHE A CA 1
ATOM 1438 C C . PHE A 1 186 ? -27.012 -5.746 47.324 1.00 84.62 186 PHE A C 1
ATOM 1440 O O . PHE A 1 186 ? -28.036 -5.417 47.925 1.00 84.62 186 PHE A O 1
ATOM 1447 N N . GLN A 1 187 ? -26.397 -6.907 47.569 1.00 81.50 187 GLN A N 1
ATOM 1448 C CA . GLN A 1 187 ? -26.877 -7.857 48.578 1.00 81.50 187 GLN A CA 1
ATOM 1449 C C . GLN A 1 187 ? -26.760 -7.308 50.004 1.00 81.50 187 GLN A C 1
ATOM 1451 O O . GLN A 1 187 ? -27.702 -7.435 50.787 1.00 81.50 187 GLN A O 1
ATOM 1456 N N . SER A 1 188 ? -25.641 -6.661 50.343 1.00 77.38 188 SER A N 1
ATOM 1457 C CA . SER A 1 188 ? -25.448 -6.040 51.661 1.00 77.38 188 SER A CA 1
ATOM 1458 C C . SER A 1 188 ? -26.474 -4.933 51.921 1.00 77.38 188 SER A C 1
ATOM 1460 O O . SER A 1 188 ? -27.141 -4.945 52.955 1.00 77.38 188 SER A O 1
ATOM 1462 N N . LEU A 1 189 ? -26.688 -4.034 50.951 1.00 77.19 189 LEU A N 1
ATOM 1463 C CA . LEU A 1 189 ? -27.697 -2.977 51.048 1.00 77.19 189 LEU A CA 1
ATOM 1464 C C . LEU A 1 189 ? -29.113 -3.550 51.176 1.00 77.19 189 LEU A C 1
ATOM 1466 O O . LEU A 1 189 ? -29.922 -3.017 51.932 1.00 77.19 189 LEU A O 1
ATOM 1470 N N . LYS A 1 190 ? -29.425 -4.645 50.473 1.00 78.69 190 LYS A N 1
ATOM 1471 C CA . LYS A 1 190 ? -30.731 -5.306 50.577 1.00 78.69 190 LYS A CA 1
ATOM 1472 C C . LYS A 1 190 ? -30.966 -5.876 51.976 1.00 78.69 190 LYS A C 1
ATOM 1474 O O . LYS A 1 190 ? -32.051 -5.687 52.524 1.00 78.69 190 LYS A O 1
ATOM 1479 N N . THR A 1 191 ? -29.959 -6.523 52.560 1.00 77.19 191 THR A N 1
ATOM 1480 C CA . THR A 1 191 ? -30.027 -7.044 53.933 1.00 77.19 191 THR A CA 1
ATOM 1481 C C . THR A 1 191 ? -30.184 -5.910 54.943 1.00 77.19 191 THR A C 1
ATOM 1483 O O . THR A 1 191 ? -31.095 -5.958 55.763 1.00 77.19 191 THR A O 1
ATOM 1486 N N . GLN A 1 192 ? -29.401 -4.835 54.812 1.00 75.12 192 GLN A N 1
ATOM 1487 C CA . GLN A 1 192 ? -29.525 -3.646 55.664 1.00 75.12 192 GLN A CA 1
ATOM 1488 C C . GLN A 1 192 ? -30.909 -2.992 55.551 1.00 75.12 192 GLN A C 1
ATOM 1490 O O . GLN A 1 192 ? -31.475 -2.567 56.553 1.00 75.12 192 GLN A O 1
ATOM 1495 N N . ASN A 1 193 ? -31.502 -2.939 54.352 1.00 72.19 193 ASN A N 1
ATOM 1496 C CA . ASN A 1 193 ? -32.846 -2.387 54.173 1.00 72.19 193 ASN A CA 1
ATOM 1497 C C . ASN A 1 193 ? -33.913 -3.251 54.865 1.00 72.19 193 ASN A C 1
ATOM 1499 O O . ASN A 1 193 ? -34.855 -2.719 55.450 1.00 72.19 193 ASN A O 1
ATOM 1503 N N . LEU A 1 194 ? -33.762 -4.579 54.820 1.00 72.94 194 LEU A N 1
ATOM 1504 C CA . LEU A 1 194 ? -34.655 -5.510 55.511 1.00 72.94 194 LEU A CA 1
ATOM 1505 C C . LEU A 1 194 ? -34.533 -5.388 57.034 1.00 72.94 194 LEU A C 1
ATOM 1507 O O . LEU A 1 194 ? -35.556 -5.307 57.713 1.00 72.94 194 LEU A O 1
ATOM 1511 N N . GLU A 1 195 ? -33.311 -5.314 57.561 1.00 77.31 195 GLU A N 1
ATOM 1512 C CA . GLU A 1 195 ? -33.057 -5.107 58.992 1.00 77.31 195 GLU A CA 1
ATOM 1513 C C . GLU A 1 195 ? -33.593 -3.756 59.475 1.00 77.31 195 GLU A C 1
ATOM 1515 O O . GLU A 1 195 ? -34.267 -3.688 60.502 1.00 77.31 195 GLU A O 1
ATOM 1520 N N . LEU A 1 196 ? -33.372 -2.685 58.707 1.00 74.00 196 LEU A N 1
ATOM 1521 C CA . LEU A 1 196 ? -33.865 -1.352 59.040 1.00 74.00 196 LEU A CA 1
ATOM 1522 C C . LEU A 1 196 ? -35.399 -1.307 59.054 1.00 74.00 196 LEU A C 1
ATOM 1524 O O . LEU A 1 196 ? -35.992 -0.767 59.985 1.00 74.00 196 LEU A O 1
ATOM 1528 N N . ARG A 1 197 ? -36.060 -1.935 58.072 1.00 70.69 197 ARG A N 1
ATOM 1529 C CA . ARG A 1 197 ? -37.527 -2.068 58.056 1.00 70.69 197 ARG A CA 1
ATOM 1530 C C . ARG A 1 197 ? -38.041 -2.859 59.256 1.00 70.69 197 ARG A C 1
ATOM 1532 O O . ARG A 1 197 ? -39.044 -2.459 59.843 1.00 70.69 197 ARG A O 1
ATOM 1539 N N . ALA A 1 198 ? -37.364 -3.942 59.639 1.00 72.19 198 ALA A N 1
ATOM 1540 C CA . ALA A 1 198 ? -37.723 -4.716 60.826 1.00 72.19 198 ALA A CA 1
ATOM 1541 C C . ALA A 1 198 ? -37.579 -3.878 62.109 1.00 72.19 198 ALA A C 1
ATOM 1543 O O . ALA A 1 198 ? -38.497 -3.844 62.926 1.00 72.19 198 ALA A O 1
ATOM 1544 N N . ALA A 1 199 ? -36.490 -3.114 62.244 1.00 74.44 199 ALA A N 1
ATOM 1545 C CA . ALA A 1 199 ? -36.272 -2.215 63.377 1.00 74.44 199 ALA A CA 1
ATOM 1546 C C . ALA A 1 199 ? -37.329 -1.097 63.458 1.00 74.44 199 ALA A C 1
ATOM 1548 O O . ALA A 1 199 ? -37.822 -0.794 64.546 1.00 74.44 199 ALA A O 1
ATOM 1549 N N . ILE A 1 200 ? -37.727 -0.520 62.316 1.00 69.25 200 ILE A N 1
ATOM 1550 C CA . ILE A 1 200 ? -38.812 0.472 62.227 1.00 69.25 200 ILE A CA 1
ATOM 1551 C C . ILE A 1 200 ? -40.148 -0.146 62.668 1.00 69.25 200 ILE A C 1
ATOM 1553 O O . ILE A 1 200 ? -40.889 0.463 63.441 1.00 69.25 200 ILE A O 1
ATOM 1557 N N . GLN A 1 201 ? -40.450 -1.370 62.228 1.00 69.44 201 GLN A N 1
ATOM 1558 C CA . GLN A 1 201 ? -41.667 -2.085 62.627 1.00 69.44 201 GLN A CA 1
ATOM 1559 C C . GLN A 1 201 ? -41.691 -2.413 64.125 1.00 69.44 201 GLN A C 1
ATOM 1561 O O . GLN A 1 201 ? -42.731 -2.248 64.767 1.00 69.44 201 GLN A O 1
ATOM 1566 N N . ASP A 1 202 ? -40.563 -2.832 64.699 1.00 70.19 202 ASP A N 1
ATOM 1567 C CA . ASP A 1 202 ? -40.453 -3.131 66.129 1.00 70.19 202 ASP A CA 1
ATOM 1568 C C . ASP A 1 202 ? -40.551 -1.868 66.994 1.00 70.19 202 ASP A C 1
ATOM 1570 O O . ASP A 1 202 ? -41.236 -1.872 68.022 1.00 70.19 202 ASP A O 1
ATOM 1574 N N . ALA A 1 203 ? -39.927 -0.766 66.568 1.00 70.50 203 ALA A N 1
ATOM 1575 C CA . ALA A 1 203 ? -40.071 0.532 67.223 1.00 70.50 203 ALA A CA 1
ATOM 1576 C C . ALA A 1 203 ? -41.529 1.026 67.181 1.00 70.50 203 ALA A C 1
ATOM 1578 O O . ALA A 1 203 ? -42.062 1.453 68.207 1.00 70.50 203 ALA A O 1
ATOM 1579 N N . TYR A 1 204 ? -42.210 0.888 66.038 1.00 62.94 204 TYR A N 1
ATOM 1580 C CA . TYR A 1 204 ? -43.619 1.265 65.897 1.00 62.94 204 TYR A CA 1
ATOM 1581 C C . TYR A 1 204 ? -44.547 0.418 66.771 1.00 62.94 204 TYR A C 1
ATOM 1583 O O . TYR A 1 204 ? -45.419 0.958 67.448 1.00 62.94 204 TYR A O 1
ATOM 1591 N N . ARG A 1 205 ? -44.331 -0.901 66.838 1.00 64.56 205 ARG A N 1
ATOM 1592 C CA . ARG A 1 205 ? -45.107 -1.793 67.718 1.00 64.56 205 ARG A CA 1
ATOM 1593 C C . ARG A 1 205 ? -44.934 -1.465 69.202 1.00 64.56 205 ARG A C 1
ATOM 1595 O O . ARG A 1 205 ? -45.891 -1.616 69.958 1.00 64.56 205 ARG A O 1
ATOM 1602 N N . ARG A 1 206 ? -43.749 -1.003 69.624 1.00 64.19 206 ARG A N 1
ATOM 1603 C CA . ARG A 1 206 ? -43.520 -0.520 71.001 1.00 64.19 206 ARG A CA 1
ATOM 1604 C C . ARG A 1 206 ? -44.277 0.773 71.296 1.00 64.19 206 ARG A C 1
ATOM 1606 O O . ARG A 1 206 ? -44.733 0.949 72.421 1.00 64.19 206 ARG A O 1
ATOM 1613 N N . ALA A 1 207 ? -44.417 1.652 70.306 1.00 63.75 207 ALA A N 1
ATOM 1614 C CA . ALA A 1 207 ? -45.138 2.913 70.453 1.00 63.75 207 ALA A CA 1
ATOM 1615 C C . ALA A 1 207 ? -46.669 2.762 70.319 1.00 63.75 207 ALA A C 1
ATOM 1617 O O . ALA A 1 207 ? -47.402 3.496 70.978 1.00 63.75 207 ALA A O 1
ATOM 1618 N N . ASN A 1 208 ? -47.169 1.812 69.514 1.00 51.56 208 ASN A N 1
ATOM 1619 C CA . ASN A 1 208 ? -48.601 1.648 69.232 1.00 51.56 208 ASN A CA 1
ATOM 1620 C C . ASN A 1 208 ? -49.062 0.163 69.211 1.00 51.56 208 ASN A C 1
ATOM 1622 O O . ASN A 1 208 ? -49.024 -0.488 68.164 1.00 51.56 208 ASN A O 1
ATOM 1626 N N . PRO A 1 209 ? -49.569 -0.391 70.332 1.00 55.94 209 PRO A N 1
ATOM 1627 C CA . PRO A 1 209 ? -49.818 -1.834 70.485 1.00 55.94 209 PRO A CA 1
ATOM 1628 C C . PRO A 1 209 ? -51.033 -2.426 69.740 1.00 55.94 209 PRO A C 1
ATOM 1630 O O . PRO A 1 209 ? -51.292 -3.620 69.885 1.00 55.94 209 PRO A O 1
ATOM 1633 N N . ARG A 1 210 ? -51.841 -1.636 69.012 1.00 52.41 210 ARG A N 1
ATOM 1634 C CA . ARG A 1 210 ? -53.134 -2.095 68.442 1.00 52.41 210 ARG A CA 1
ATOM 1635 C C . ARG A 1 210 ? -53.359 -1.788 66.949 1.00 52.41 210 ARG A C 1
ATOM 1637 O O . ARG A 1 210 ? -54.451 -2.051 66.452 1.00 52.41 210 ARG A O 1
ATOM 1644 N N . GLY A 1 211 ? -52.368 -1.259 66.224 1.00 54.38 211 GLY A N 1
ATOM 1645 C CA . GLY A 1 211 ? -52.492 -0.894 64.801 1.00 54.38 211 GLY A CA 1
ATOM 1646 C C . GLY A 1 211 ? -51.909 -1.930 63.828 1.00 54.38 211 GLY A C 1
ATOM 1647 O O . GLY A 1 211 ? -50.864 -2.521 64.097 1.00 54.38 211 GLY A O 1
ATOM 1648 N N . ALA A 1 212 ? -52.565 -2.144 62.681 1.00 55.06 212 ALA A N 1
ATOM 1649 C CA . ALA A 1 212 ? -52.061 -3.012 61.614 1.00 55.06 212 ALA A CA 1
ATOM 1650 C C . ALA A 1 212 ? -50.804 -2.411 60.957 1.00 55.06 212 ALA A C 1
ATOM 1652 O O . ALA A 1 212 ? -50.813 -1.265 60.509 1.00 55.06 212 ALA A O 1
ATOM 1653 N N . VAL A 1 213 ? -49.735 -3.209 60.881 1.00 50.81 213 VAL A N 1
ATOM 1654 C CA . VAL A 1 213 ? -48.419 -2.814 60.356 1.00 50.81 213 VAL A CA 1
ATOM 1655 C C . VAL A 1 213 ? -48.450 -2.799 58.825 1.00 50.81 213 VAL A C 1
ATOM 1657 O O . VAL A 1 213 ? -48.053 -3.765 58.178 1.00 50.81 213 VAL A O 1
ATOM 1660 N N . VAL A 1 214 ? -48.950 -1.713 58.238 1.00 52.25 214 VAL A N 1
ATOM 1661 C CA . VAL A 1 214 ? -48.892 -1.458 56.790 1.00 52.25 214 VAL A CA 1
ATOM 1662 C C . VAL A 1 214 ? -48.350 -0.046 56.588 1.00 52.25 214 VAL A C 1
ATOM 1664 O O . VAL A 1 214 ? -48.987 0.911 57.014 1.00 52.25 214 VAL A O 1
ATOM 1667 N N . ASP A 1 215 ? -47.162 0.055 55.980 1.00 55.00 215 ASP A N 1
ATOM 1668 C CA . ASP A 1 215 ? -46.381 1.285 55.764 1.00 55.00 215 ASP A CA 1
ATOM 1669 C C . ASP A 1 215 ? -46.285 2.182 57.005 1.00 55.00 215 ASP A C 1
ATOM 1671 O O . ASP A 1 215 ? -46.909 3.238 57.103 1.00 55.00 215 ASP A O 1
ATOM 1675 N N . VAL A 1 216 ? -45.447 1.746 57.949 1.00 55.62 216 VAL A N 1
ATOM 1676 C CA . VAL A 1 216 ? -45.155 2.457 59.200 1.00 55.62 216 VAL A CA 1
ATOM 1677 C C . VAL A 1 216 ? -44.777 3.916 58.953 1.00 55.62 216 VAL A C 1
ATOM 1679 O O . VAL A 1 216 ? -45.299 4.769 59.652 1.00 55.62 216 VAL A O 1
ATOM 1682 N N . GLU A 1 217 ? -43.948 4.219 57.949 1.00 57.16 217 GLU A N 1
ATOM 1683 C CA . GLU A 1 217 ? -43.578 5.602 57.598 1.00 57.16 217 GLU A CA 1
ATOM 1684 C C . GLU A 1 217 ? -44.790 6.442 57.199 1.00 57.16 217 GLU A C 1
ATOM 1686 O O . GLU A 1 217 ? -44.985 7.516 57.750 1.00 57.16 217 GLU A O 1
ATOM 1691 N N . LYS A 1 218 ? -45.671 5.931 56.332 1.00 58.91 218 LYS A N 1
ATOM 1692 C CA . LYS A 1 218 ? -46.883 6.665 55.937 1.00 58.91 218 LYS A CA 1
ATOM 1693 C C . LYS A 1 218 ? -47.875 6.805 57.080 1.00 58.91 218 LYS A C 1
ATOM 1695 O O . LYS A 1 218 ? -48.585 7.801 57.140 1.00 58.91 218 LYS A O 1
ATOM 1700 N N . GLN A 1 219 ? -47.967 5.817 57.969 1.00 58.38 219 GLN A N 1
ATOM 1701 C CA . GLN A 1 219 ? -48.812 5.916 59.157 1.00 58.38 219 GLN A CA 1
ATOM 1702 C C . GLN A 1 219 ? -48.228 6.887 60.184 1.00 58.38 219 GLN A C 1
ATOM 1704 O O . GLN A 1 219 ? -48.999 7.609 60.805 1.00 58.38 219 GLN A O 1
ATOM 1709 N N . LEU A 1 220 ? -46.902 6.932 60.344 1.00 58.44 220 LEU A N 1
ATOM 1710 C CA . LEU A 1 220 ? -46.229 7.888 61.217 1.00 58.44 220 LEU A CA 1
ATOM 1711 C C . LEU A 1 220 ? -46.356 9.302 60.657 1.00 58.44 220 LEU A C 1
ATOM 1713 O O . LEU A 1 220 ? -46.761 10.181 61.399 1.00 58.44 220 LEU A O 1
ATOM 1717 N N . ASP A 1 221 ? -46.115 9.507 59.360 1.00 60.03 221 ASP A N 1
ATOM 1718 C CA . ASP A 1 221 ? -46.328 10.792 58.684 1.00 60.03 221 ASP A CA 1
ATOM 1719 C C . ASP A 1 221 ? -47.785 11.223 58.784 1.00 60.03 221 ASP A C 1
ATOM 1721 O O . ASP A 1 221 ? -48.067 12.380 59.075 1.00 60.03 221 ASP A O 1
ATOM 1725 N N . ARG A 1 222 ? -48.728 10.286 58.626 1.00 60.69 222 ARG A N 1
ATOM 1726 C CA . ARG A 1 222 ? -50.154 10.581 58.763 1.00 60.69 222 ARG A CA 1
ATOM 1727 C C . ARG A 1 222 ? -50.527 10.936 60.199 1.00 60.69 222 ARG A C 1
ATOM 1729 O O . ARG A 1 222 ? -51.231 11.915 60.397 1.00 60.69 222 ARG A O 1
ATOM 1736 N N . GLN A 1 223 ? -50.030 10.205 61.195 1.00 61.09 223 GLN A N 1
ATOM 1737 C CA . GLN A 1 223 ? -50.274 10.505 62.610 1.00 61.09 223 GLN A CA 1
ATOM 1738 C C . GLN A 1 223 ? -49.598 11.814 63.027 1.00 61.09 223 GLN A C 1
ATOM 1740 O O . GLN A 1 223 ? -50.222 12.642 63.679 1.00 61.09 223 GLN A O 1
ATOM 1745 N N . ILE A 1 224 ? -48.357 12.048 62.601 1.00 57.28 224 ILE A N 1
ATOM 1746 C CA . ILE A 1 224 ? -47.655 13.314 62.805 1.00 57.28 224 ILE A CA 1
ATOM 1747 C C . ILE A 1 224 ? -48.428 14.439 62.123 1.00 57.28 224 ILE A C 1
ATOM 1749 O O . ILE A 1 224 ? -48.614 15.455 62.769 1.00 57.28 224 ILE A O 1
ATOM 1753 N N . SER A 1 225 ? -48.950 14.268 60.906 1.00 55.06 225 SER A N 1
ATOM 1754 C CA . SER A 1 225 ? -49.786 15.272 60.224 1.00 55.06 225 SER A CA 1
ATOM 1755 C C . SER A 1 225 ? -51.172 15.459 60.856 1.00 55.06 225 SER A C 1
ATOM 1757 O O . SER A 1 225 ? -51.725 16.550 60.822 1.00 55.06 225 SER A O 1
ATOM 1759 N N . GLU A 1 226 ? -51.733 14.430 61.497 1.00 56.38 226 GLU A N 1
ATOM 1760 C CA . GLU A 1 226 ? -52.974 14.557 62.274 1.00 56.38 226 GLU A CA 1
ATOM 1761 C C . GLU A 1 226 ? -52.741 15.346 63.572 1.00 56.38 226 GLU A C 1
ATOM 1763 O O . GLU A 1 226 ? -53.630 16.073 64.014 1.00 56.38 226 GLU A O 1
ATOM 1768 N N . TYR A 1 227 ? -51.545 15.258 64.165 1.00 51.84 227 TYR A N 1
ATOM 1769 C CA . TYR A 1 227 ? -51.152 16.078 65.319 1.00 51.84 227 TYR A CA 1
ATOM 1770 C C . TYR A 1 227 ? -50.512 17.425 64.932 1.00 51.84 227 TYR A C 1
ATOM 1772 O O . TYR A 1 227 ? -50.520 18.364 65.729 1.00 51.84 227 TYR A O 1
ATOM 1780 N N . THR A 1 228 ? -49.991 17.538 63.713 1.00 48.94 228 THR A N 1
ATOM 1781 C CA . THR A 1 228 ? -49.328 18.714 63.135 1.00 48.94 228 THR A CA 1
ATOM 1782 C C . THR A 1 228 ? -50.245 19.246 62.050 1.00 48.94 228 THR A C 1
ATOM 1784 O O . THR A 1 228 ? -50.079 18.943 60.874 1.00 48.94 228 THR A O 1
ATOM 1787 N N . GLY A 1 229 ? -51.262 19.992 62.481 1.00 44.06 229 GLY A N 1
ATOM 1788 C CA . GLY A 1 229 ? -52.194 20.654 61.578 1.00 44.06 229 GLY A CA 1
ATOM 1789 C C . GLY A 1 229 ? -51.471 21.433 60.474 1.00 44.06 229 GLY A C 1
ATOM 1790 O O . GLY A 1 229 ? -50.411 22.018 60.704 1.00 44.06 229 GLY A O 1
ATOM 1791 N N . ASP A 1 230 ? -52.092 21.382 59.300 1.00 40.72 230 ASP A N 1
ATOM 1792 C CA . ASP A 1 230 ? -51.801 22.062 58.037 1.00 40.72 230 ASP A CA 1
ATOM 1793 C C . ASP A 1 230 ? -50.811 23.249 58.128 1.00 40.72 230 ASP A C 1
ATOM 1795 O O . ASP A 1 230 ? -51.040 24.248 58.811 1.00 40.72 230 ASP A O 1
ATOM 1799 N N . ASP A 1 231 ? -49.677 23.078 57.449 1.00 42.47 231 ASP A N 1
ATOM 1800 C CA . ASP A 1 231 ? -48.758 24.086 56.894 1.00 42.47 231 ASP A CA 1
ATOM 1801 C C . ASP A 1 231 ? -48.310 25.305 57.740 1.00 42.47 231 ASP A C 1
ATOM 1803 O O . ASP A 1 231 ? -47.975 26.363 57.206 1.00 42.47 231 ASP A O 1
ATOM 1807 N N . GLY A 1 232 ? -48.211 25.179 59.071 1.00 48.75 232 GLY A N 1
ATOM 1808 C CA . GLY A 1 232 ? -47.671 26.283 59.894 1.00 48.75 232 GLY A CA 1
ATOM 1809 C C . GLY A 1 232 ? -47.115 25.945 61.281 1.00 48.75 232 GLY A C 1
ATOM 1810 O O . GLY A 1 232 ? -46.650 26.837 61.996 1.00 48.75 232 GLY A O 1
ATOM 1811 N N . VAL A 1 233 ? -47.135 24.674 61.697 1.00 48.16 233 VAL A N 1
ATOM 1812 C CA . VAL A 1 233 ? -46.951 24.271 63.110 1.00 48.16 233 VAL A CA 1
ATOM 1813 C C . VAL A 1 233 ? -45.583 23.619 63.387 1.00 48.16 233 VAL A C 1
ATOM 1815 O O . VAL A 1 233 ? -45.436 22.812 64.295 1.00 48.16 233 VAL A O 1
ATOM 1818 N N . ILE A 1 234 ? -44.511 24.009 62.687 1.00 46.84 234 ILE A N 1
ATOM 1819 C CA . ILE A 1 234 ? -43.135 23.597 63.069 1.00 46.84 234 ILE A CA 1
ATOM 1820 C C . ILE A 1 234 ? -42.648 24.312 64.353 1.00 46.84 234 ILE A C 1
ATOM 1822 O O . ILE A 1 234 ? -41.612 23.981 64.925 1.00 46.84 234 ILE A O 1
ATOM 1826 N N . ALA A 1 235 ? -43.418 25.254 64.899 1.00 51.59 235 ALA A N 1
ATOM 1827 C CA . ALA A 1 235 ? -42.940 26.119 65.972 1.00 51.59 235 ALA A CA 1
ATOM 1828 C C . ALA A 1 235 ? -43.679 26.000 67.319 1.00 51.59 235 ALA A C 1
ATOM 1830 O O . ALA A 1 235 ? -43.432 26.814 68.199 1.00 51.59 235 ALA A O 1
ATOM 1831 N N . PHE A 1 236 ? -44.553 25.016 67.553 1.00 54.09 236 PHE A N 1
ATOM 1832 C CA . PHE A 1 236 ? -45.259 24.916 68.845 1.00 54.09 236 PHE A CA 1
ATOM 1833 C C . PHE A 1 236 ? -44.332 24.509 70.011 1.00 54.09 236 PHE A C 1
ATOM 1835 O O . PHE A 1 236 ? -44.311 25.167 71.055 1.00 54.09 236 PHE A O 1
ATOM 1842 N N . THR A 1 237 ? -43.503 23.477 69.817 1.00 55.44 237 THR A N 1
ATOM 1843 C CA . THR A 1 237 ? -42.625 22.924 70.866 1.00 55.44 237 THR A CA 1
ATOM 1844 C C . THR A 1 237 ? -41.513 23.889 71.306 1.00 55.44 237 THR A C 1
ATOM 1846 O O . THR A 1 237 ? -41.364 24.088 72.511 1.00 55.44 237 THR A O 1
ATOM 1849 N N . PRO A 1 238 ? -40.775 24.571 70.402 1.00 58.81 238 PRO A N 1
ATOM 1850 C CA . PRO A 1 238 ? -39.767 25.555 70.812 1.00 58.81 238 PRO A CA 1
ATOM 1851 C C . PRO A 1 238 ? -40.384 26.794 71.486 1.00 58.81 238 PRO A C 1
ATOM 1853 O O . PRO A 1 238 ? -39.804 27.355 72.415 1.00 58.81 238 PRO A O 1
ATOM 1856 N N . ARG A 1 239 ? -41.587 27.214 71.061 1.00 60.00 239 ARG A N 1
ATOM 1857 C CA . ARG A 1 239 ? -42.273 28.410 71.590 1.00 60.00 239 ARG A CA 1
ATOM 1858 C C . ARG A 1 239 ? -42.803 28.206 73.009 1.00 60.00 239 ARG A C 1
ATOM 1860 O O . ARG A 1 239 ? -42.687 29.114 73.829 1.00 60.00 239 ARG A O 1
ATOM 1867 N N . LEU A 1 240 ? -43.321 27.018 73.328 1.00 61.81 240 LEU A N 1
ATOM 1868 C CA . LEU A 1 240 ? -43.721 26.668 74.697 1.00 61.81 240 LEU A CA 1
ATOM 1869 C C . LEU A 1 240 ? -42.535 26.699 75.665 1.00 61.81 240 LEU A C 1
ATOM 1871 O O . LEU A 1 240 ? -42.665 27.213 76.776 1.00 61.81 240 LEU A O 1
ATOM 1875 N N . VAL A 1 241 ? -41.375 26.193 75.234 1.00 58.59 241 VAL A N 1
ATOM 1876 C CA . VAL A 1 241 ? -40.151 26.178 76.047 1.00 58.59 241 VAL A CA 1
ATOM 1877 C C . VAL A 1 241 ? -39.704 27.604 76.376 1.00 58.59 241 VAL A C 1
ATOM 1879 O O . VAL A 1 241 ? -39.465 27.908 77.544 1.00 58.59 241 VAL A O 1
ATOM 1882 N N . ASN A 1 242 ? -39.687 28.510 75.393 1.00 61.75 242 ASN A N 1
ATOM 1883 C CA . ASN A 1 242 ? -39.302 29.911 75.607 1.00 61.75 242 ASN A CA 1
ATOM 1884 C C . ASN A 1 242 ? -40.247 30.648 76.571 1.00 61.75 242 ASN A C 1
ATOM 1886 O O . ASN A 1 242 ? -39.797 31.381 77.451 1.00 61.75 242 ASN A O 1
ATOM 1890 N N . VAL A 1 243 ? -41.555 30.411 76.456 1.00 60.72 243 VAL A N 1
ATOM 1891 C CA . VAL A 1 243 ? -42.572 31.028 77.322 1.00 60.72 243 VAL A CA 1
ATOM 1892 C C . VAL A 1 243 ? -42.483 30.526 78.766 1.00 60.72 243 VAL A C 1
ATOM 1894 O O . VAL A 1 243 ? -42.585 31.311 79.716 1.00 60.72 243 VAL A O 1
ATOM 1897 N N . VAL A 1 244 ? -42.264 29.223 78.954 1.00 61.47 244 VAL A N 1
ATOM 1898 C CA . VAL A 1 244 ? -42.103 28.627 80.286 1.00 61.47 244 VAL A CA 1
ATOM 1899 C C . VAL A 1 244 ? -40.803 29.103 80.937 1.00 61.47 244 VAL A C 1
ATOM 1901 O O . VAL A 1 244 ? -40.824 29.477 82.109 1.00 61.47 244 VAL A O 1
ATOM 1904 N N . MET A 1 245 ? -39.701 29.182 80.185 1.00 60.75 245 MET A N 1
ATOM 1905 C CA . MET A 1 245 ? -38.413 29.679 80.684 1.00 60.75 245 MET A CA 1
ATOM 1906 C C . MET A 1 245 ? -38.471 31.156 81.098 1.00 60.75 245 MET A C 1
ATOM 1908 O O . MET A 1 245 ? -38.007 31.496 82.187 1.00 60.75 245 MET A O 1
ATOM 1912 N N . ALA A 1 246 ? -39.099 32.023 80.294 1.00 60.41 246 ALA A N 1
ATOM 1913 C CA . ALA A 1 246 ? -39.268 33.442 80.629 1.00 60.41 246 ALA A CA 1
ATOM 1914 C C . ALA A 1 246 ? -40.124 33.647 81.895 1.00 60.41 246 ALA A C 1
ATOM 1916 O O . ALA A 1 246 ? -39.840 34.521 82.715 1.00 60.41 246 ALA A O 1
ATOM 1917 N N . THR A 1 247 ? -41.141 32.800 82.096 1.00 59.41 247 THR A N 1
ATOM 1918 C CA . THR A 1 247 ? -42.008 32.872 83.282 1.00 59.41 247 THR A CA 1
ATOM 1919 C C . THR A 1 247 ? -41.322 32.323 84.542 1.00 59.41 247 THR A C 1
ATOM 1921 O O . THR A 1 247 ? -41.437 32.912 85.619 1.00 59.41 247 THR A O 1
ATOM 1924 N N . MET A 1 248 ? -40.573 31.222 84.413 1.00 58.78 248 MET A N 1
ATOM 1925 C CA . MET A 1 248 ? -39.818 30.601 85.510 1.00 58.78 248 MET A CA 1
ATOM 1926 C C . MET A 1 248 ? -38.673 31.495 86.009 1.00 58.78 248 MET A C 1
ATOM 1928 O O . MET A 1 248 ? -38.416 31.535 87.210 1.00 58.78 248 MET A O 1
ATOM 1932 N N . ALA A 1 249 ? -38.030 32.268 85.124 1.00 58.94 249 ALA A N 1
ATOM 1933 C CA . ALA A 1 249 ? -36.925 33.169 85.474 1.00 58.94 249 ALA A CA 1
ATOM 1934 C C . ALA A 1 249 ? -37.307 34.286 86.469 1.00 58.94 249 ALA A C 1
ATOM 1936 O O . ALA A 1 249 ? -36.432 34.870 87.105 1.00 58.94 249 ALA A O 1
ATOM 1937 N N . HIS A 1 250 ? -38.602 34.577 86.624 1.00 57.75 250 HIS A N 1
ATOM 1938 C CA . HIS A 1 250 ? -39.110 35.662 87.467 1.00 57.75 250 HIS A CA 1
ATOM 1939 C C . HIS A 1 250 ? -40.105 35.184 88.538 1.00 57.75 250 HIS A C 1
ATOM 1941 O O . HIS A 1 250 ? -40.941 35.965 88.994 1.00 57.75 250 HIS A O 1
ATOM 1947 N N . ASN A 1 251 ? -40.014 33.913 88.957 1.00 57.31 251 ASN A N 1
ATOM 1948 C CA . ASN A 1 251 ? -40.884 33.300 89.973 1.00 57.31 251 ASN A CA 1
ATOM 1949 C C . ASN A 1 251 ? -42.391 33.426 89.662 1.00 57.31 251 ASN A C 1
ATOM 1951 O O . ASN A 1 251 ? -43.218 33.537 90.568 1.00 57.31 251 ASN A O 1
ATOM 1955 N N . GLY A 1 252 ? -42.765 33.425 88.379 1.00 60.84 252 GLY A N 1
ATOM 1956 C CA . GLY A 1 252 ? -44.161 33.413 87.955 1.00 60.84 252 GLY A CA 1
ATOM 1957 C C . GLY A 1 252 ? -44.720 31.996 87.899 1.00 60.84 252 GLY A C 1
ATOM 1958 O O . GLY A 1 252 ? -44.061 31.072 87.423 1.00 60.84 252 GLY A O 1
ATOM 1959 N N . ARG A 1 253 ? -45.965 31.811 88.348 1.00 63.00 253 ARG A N 1
ATOM 1960 C CA . ARG A 1 253 ? -46.665 30.527 88.240 1.00 63.00 253 ARG A CA 1
ATOM 1961 C C . ARG A 1 253 ? -47.646 30.561 87.074 1.00 63.00 253 ARG A C 1
ATOM 1963 O O . ARG A 1 253 ? -48.670 31.249 87.122 1.00 63.00 253 ARG A O 1
ATOM 1970 N N . VAL A 1 254 ? -47.344 29.796 86.026 1.00 62.47 254 VAL A N 1
ATOM 1971 C CA . VAL A 1 254 ? -48.267 29.581 84.903 1.00 62.47 254 VAL A CA 1
ATOM 1972 C C . VAL A 1 254 ? -49.420 28.714 85.397 1.00 62.47 254 VAL A C 1
ATOM 1974 O O . VAL A 1 254 ? -49.207 27.610 85.889 1.00 62.47 254 VAL A O 1
ATOM 1977 N N . THR A 1 255 ? -50.645 29.226 85.306 1.00 60.94 255 THR A N 1
ATOM 1978 C CA . THR A 1 255 ? -51.840 28.512 85.789 1.00 60.94 255 THR A CA 1
ATOM 1979 C C . THR A 1 255 ? -52.550 27.778 84.654 1.00 60.94 255 THR A C 1
ATOM 1981 O O . THR A 1 255 ? -53.076 26.690 84.859 1.00 60.94 255 THR A O 1
ATOM 1984 N N . SER A 1 256 ? -52.542 28.340 83.443 1.00 65.94 256 SER A N 1
ATOM 1985 C CA . SER A 1 256 ? -53.046 27.662 82.247 1.00 65.94 256 SER A CA 1
ATOM 1986 C C . SER A 1 256 ? -52.413 28.241 80.988 1.00 65.94 256 SER A C 1
ATOM 1988 O O . SER A 1 256 ? -52.247 29.460 80.891 1.00 65.94 256 SER A O 1
ATOM 1990 N N . VAL A 1 257 ? -52.160 27.380 80.007 1.00 65.00 257 VAL A N 1
ATOM 1991 C CA . VAL A 1 257 ? -51.758 27.763 78.651 1.00 65.00 257 VAL A CA 1
ATOM 1992 C C . VAL A 1 257 ? -52.841 27.285 77.697 1.00 65.00 257 VAL A C 1
ATOM 1994 O O . VAL A 1 257 ? -53.236 26.123 77.762 1.00 65.00 257 VAL A O 1
ATOM 1997 N N . ASN A 1 258 ? -53.338 28.172 76.839 1.00 66.75 258 ASN A N 1
ATOM 1998 C CA . ASN A 1 258 ? -54.272 27.812 75.779 1.00 66.75 258 ASN A CA 1
ATOM 1999 C C . ASN A 1 258 ? -53.717 28.282 74.430 1.00 66.75 258 ASN A C 1
ATOM 2001 O O . ASN A 1 258 ? -53.302 29.435 74.310 1.00 66.75 258 ASN A O 1
ATOM 2005 N N . TYR A 1 259 ? -53.706 27.394 73.438 1.00 62.88 259 TYR A N 1
ATOM 2006 C CA . TYR A 1 259 ? -53.237 27.673 72.084 1.00 62.88 259 TYR A CA 1
ATOM 2007 C C . TYR A 1 259 ? -54.356 27.361 71.099 1.00 62.88 259 TYR A C 1
ATOM 2009 O O . TYR A 1 259 ? -54.855 26.239 71.056 1.00 62.88 259 TYR A O 1
ATOM 2017 N N . SER A 1 260 ? -54.769 28.367 70.335 1.00 60.91 260 SER A N 1
ATOM 2018 C CA . SER A 1 260 ? -55.852 28.237 69.365 1.00 60.91 260 SER A CA 1
ATOM 2019 C C . SER A 1 260 ? -55.572 29.157 68.187 1.00 60.91 260 SER A C 1
ATOM 2021 O O . SER A 1 260 ? -55.420 30.360 68.378 1.00 60.91 260 SER A O 1
ATOM 2023 N N . GLY A 1 261 ? -55.519 28.597 66.976 1.00 57.34 261 GLY A N 1
ATOM 2024 C CA . GLY A 1 261 ? -55.435 29.375 65.735 1.00 57.34 261 GLY A CA 1
ATOM 2025 C C . GLY A 1 261 ? -54.188 30.258 65.596 1.00 57.34 261 GLY A C 1
ATOM 2026 O O . GLY A 1 261 ? -54.299 31.352 65.063 1.00 57.34 261 GLY A O 1
ATOM 2027 N N . GLY A 1 262 ? -53.020 29.828 66.090 1.00 58.53 262 GLY A N 1
ATOM 2028 C CA . GLY A 1 262 ? -51.773 30.600 65.971 1.00 58.53 262 GLY A CA 1
ATOM 2029 C C . GLY A 1 262 ? -51.468 31.537 67.146 1.00 58.53 262 GLY A C 1
ATOM 2030 O O . GLY A 1 262 ? -50.311 31.913 67.320 1.00 58.53 262 GLY A O 1
ATOM 2031 N N . GLU A 1 263 ? -52.452 31.835 67.999 1.00 66.25 263 GLU A N 1
ATOM 2032 C CA . GLU A 1 263 ? -52.301 32.691 69.182 1.00 66.25 263 GLU A CA 1
ATOM 2033 C C . GLU A 1 263 ? -52.074 31.867 70.456 1.00 66.25 263 GLU A C 1
ATOM 2035 O O . GLU A 1 263 ? -52.739 30.851 70.693 1.00 66.25 263 GLU A O 1
ATOM 2040 N N . LEU A 1 264 ? -51.187 32.342 71.335 1.00 69.25 264 LEU A N 1
ATOM 2041 C CA . LEU A 1 264 ? -50.935 31.724 72.633 1.00 69.25 264 LEU A CA 1
ATOM 2042 C C . LEU A 1 264 ? -51.449 32.622 73.766 1.00 69.25 264 LEU A C 1
ATOM 2044 O O . LEU A 1 264 ? -51.003 33.753 73.943 1.00 69.25 264 LEU A O 1
ATOM 2048 N N . ARG A 1 265 ? -52.400 32.117 74.558 1.00 73.88 265 ARG A N 1
ATOM 2049 C CA . ARG A 1 265 ? -52.989 32.832 75.700 1.00 73.88 265 ARG A CA 1
ATOM 2050 C C . ARG A 1 265 ? -52.515 32.214 77.008 1.00 73.88 265 ARG A C 1
ATOM 2052 O O . ARG A 1 265 ? -52.756 31.037 77.285 1.00 73.88 265 ARG A O 1
ATOM 2059 N N . LEU A 1 266 ? -51.861 33.032 77.823 1.00 71.25 266 LEU A N 1
ATOM 2060 C CA . LEU A 1 266 ? -51.237 32.650 79.084 1.00 71.25 266 LEU A CA 1
ATOM 2061 C C . LEU A 1 266 ? -51.978 33.288 80.252 1.00 71.25 266 LEU A C 1
ATOM 2063 O O . LEU A 1 266 ? -52.135 34.507 80.294 1.00 71.25 266 LEU A O 1
ATOM 2067 N N . ASN A 1 267 ? -52.362 32.472 81.234 1.00 72.88 267 ASN A N 1
ATOM 2068 C CA . ASN A 1 267 ? -52.786 32.964 82.543 1.00 72.88 267 ASN A CA 1
ATOM 2069 C C . ASN A 1 267 ? -51.656 32.753 83.549 1.00 72.88 267 ASN A C 1
ATOM 2071 O O . ASN A 1 267 ? -51.243 31.619 83.818 1.00 72.88 267 ASN A O 1
ATOM 2075 N N . LEU A 1 268 ? -51.170 33.855 84.106 1.00 72.75 268 LEU A N 1
ATOM 2076 C CA . LEU A 1 268 ? -49.960 33.918 84.913 1.00 72.75 268 LEU A CA 1
ATOM 2077 C C . LEU A 1 268 ? -50.307 34.537 86.265 1.00 72.75 268 LEU A C 1
ATOM 2079 O O . LEU A 1 268 ? -51.066 35.504 86.335 1.00 72.75 268 LEU A O 1
ATOM 2083 N N . THR A 1 269 ? -49.742 33.988 87.336 1.00 70.62 269 THR A N 1
ATOM 2084 C CA . THR A 1 269 ? -49.802 34.590 88.672 1.00 70.62 269 THR A CA 1
ATOM 2085 C C . THR A 1 269 ? -48.387 34.970 89.090 1.00 70.62 269 THR A C 1
ATOM 2087 O O . THR A 1 269 ? -47.499 34.119 89.074 1.00 70.62 269 THR A O 1
ATOM 2090 N N . VAL A 1 270 ? -48.164 36.242 89.415 1.00 71.38 270 VAL A N 1
ATOM 2091 C CA . VAL A 1 270 ? -46.855 36.782 89.814 1.00 71.38 270 VAL A CA 1
ATOM 2092 C C . VAL A 1 270 ? -46.985 37.654 91.063 1.00 71.38 270 VAL A C 1
ATOM 2094 O O . VAL A 1 270 ? -48.058 38.178 91.349 1.00 71.38 270 VAL A O 1
ATOM 2097 N N . ALA A 1 271 ? -45.883 37.839 91.792 1.00 68.00 271 ALA A N 1
ATOM 2098 C CA . ALA A 1 271 ? -45.879 38.567 93.064 1.00 68.00 271 ALA A CA 1
ATOM 2099 C C . ALA A 1 271 ? -46.165 40.076 92.922 1.00 68.00 271 ALA A C 1
ATOM 2101 O O . ALA A 1 271 ? -46.734 40.687 93.816 1.00 68.00 271 ALA A O 1
ATOM 2102 N N . ASN A 1 272 ? -45.784 40.710 91.807 1.00 69.56 272 ASN A N 1
ATOM 2103 C CA . ASN A 1 272 ? -46.040 42.134 91.584 1.00 69.56 272 ASN A CA 1
ATOM 2104 C C . ASN A 1 272 ? -46.177 42.477 90.093 1.00 69.56 272 ASN A C 1
ATOM 2106 O O . ASN A 1 272 ? -45.760 41.725 89.213 1.00 69.56 272 ASN A O 1
ATOM 2110 N N . PHE A 1 273 ? -46.758 43.644 89.803 1.00 64.81 273 PHE A N 1
ATOM 2111 C CA . PHE A 1 273 ? -46.973 44.112 88.429 1.00 64.81 273 PHE A CA 1
ATOM 2112 C C . PHE A 1 273 ? -45.653 44.312 87.658 1.00 64.81 273 PHE A C 1
ATOM 2114 O O . PHE A 1 273 ? -45.584 44.042 86.462 1.00 64.81 273 PHE A O 1
ATOM 2121 N N . ALA A 1 274 ? -44.574 44.688 88.353 1.00 68.88 274 ALA A N 1
ATOM 2122 C CA . ALA A 1 274 ? -43.246 44.840 87.756 1.00 68.88 274 ALA A CA 1
ATOM 2123 C C . ALA A 1 274 ? -42.691 43.523 87.178 1.00 68.88 274 ALA A C 1
ATOM 2125 O O . ALA A 1 274 ? -41.955 43.548 86.192 1.00 68.88 274 ALA A O 1
ATOM 2126 N N . ALA A 1 275 ? -43.054 42.371 87.751 1.00 68.25 275 ALA A N 1
ATOM 2127 C CA . ALA A 1 275 ? -42.676 41.064 87.222 1.00 68.25 275 ALA A CA 1
ATOM 2128 C C . ALA A 1 275 ? -43.423 40.717 85.922 1.00 68.25 275 ALA A C 1
ATOM 2130 O O . ALA A 1 275 ? -42.822 40.130 85.026 1.00 68.25 275 ALA A O 1
ATOM 2131 N N . VAL A 1 276 ? -44.692 41.130 85.775 1.00 68.19 276 VAL A N 1
ATOM 2132 C CA . VAL A 1 276 ? -45.461 40.947 84.524 1.00 68.19 276 VAL A CA 1
ATOM 2133 C C . VAL A 1 276 ? -44.779 41.675 83.367 1.00 68.19 276 VAL A C 1
ATOM 2135 O O . VAL A 1 276 ? -44.597 41.106 82.294 1.00 68.19 276 VAL A O 1
ATOM 2138 N N . GLU A 1 277 ? -44.361 42.919 83.603 1.00 70.75 277 GLU A N 1
ATOM 2139 C CA . GLU A 1 277 ? -43.759 43.764 82.571 1.00 70.75 277 GLU A CA 1
ATOM 2140 C C . GLU A 1 277 ? -42.375 43.261 82.137 1.00 70.75 277 GLU A C 1
ATOM 2142 O O . GLU A 1 277 ? -42.051 43.270 80.951 1.00 70.75 277 GLU A O 1
ATOM 2147 N N . LYS A 1 278 ? -41.579 42.723 83.071 1.00 72.12 278 LYS A N 1
ATOM 2148 C CA . LYS A 1 278 ? -40.301 42.070 82.740 1.00 72.12 278 LYS A CA 1
ATOM 2149 C C . LYS A 1 278 ? -40.491 40.814 81.890 1.00 72.12 278 LYS A C 1
ATOM 2151 O O . LYS A 1 278 ? -39.737 40.608 80.943 1.00 72.12 278 LYS A O 1
ATOM 2156 N N . ILE A 1 279 ? -41.508 40.001 82.192 1.00 69.50 279 ILE A N 1
ATOM 2157 C CA . ILE A 1 279 ? -41.843 38.814 81.390 1.00 69.50 279 ILE A CA 1
ATOM 2158 C C . ILE A 1 279 ? -42.285 39.238 79.982 1.00 69.50 279 ILE A C 1
ATOM 2160 O O . ILE A 1 279 ? -41.844 38.642 79.002 1.00 69.50 279 ILE A O 1
ATOM 2164 N N . ARG A 1 280 ? -43.087 40.305 79.860 1.00 71.62 280 ARG A N 1
ATOM 2165 C CA . ARG A 1 280 ? -43.498 40.873 78.565 1.00 71.62 280 ARG A CA 1
ATOM 2166 C C . ARG A 1 280 ? -42.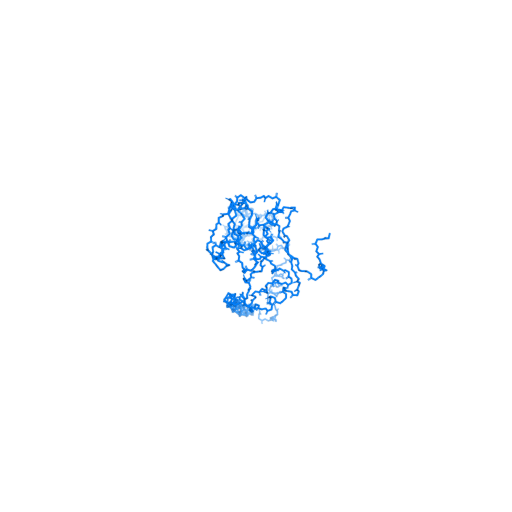289 41.305 77.726 1.00 71.62 280 ARG A C 1
ATOM 2168 O O . ARG A 1 280 ? -42.172 40.889 76.578 1.00 71.62 280 ARG A O 1
ATOM 2175 N N . GLN A 1 281 ? -41.358 42.054 78.317 1.00 72.94 281 GLN A N 1
ATOM 2176 C CA . GLN A 1 281 ? -40.141 42.508 77.635 1.00 72.94 281 GLN A CA 1
ATOM 2177 C C . GLN A 1 281 ? -39.233 41.354 77.196 1.00 72.94 281 GLN A C 1
ATOM 2179 O O . GLN A 1 281 ? -38.653 41.408 76.115 1.00 72.94 281 GLN A O 1
ATOM 2184 N N . GLN A 1 282 ? -39.104 40.299 78.002 1.00 71.50 282 GLN A N 1
ATOM 2185 C CA . GLN A 1 282 ? -38.311 39.127 77.617 1.00 71.50 282 GLN A CA 1
ATOM 2186 C C . GLN A 1 282 ? -38.940 38.347 76.461 1.00 71.50 282 GLN A C 1
ATOM 2188 O O . GLN A 1 282 ? -38.218 37.837 75.607 1.00 71.50 282 GLN A O 1
ATOM 2193 N N . LEU A 1 283 ? -40.272 38.276 76.409 1.00 69.94 283 LEU A N 1
ATOM 2194 C CA . LEU A 1 283 ? -40.979 37.671 75.282 1.00 69.94 283 LEU A CA 1
ATOM 2195 C C . LEU A 1 283 ? -40.790 38.498 73.998 1.00 69.94 283 LEU A C 1
ATOM 2197 O O . LEU A 1 283 ? -40.515 37.917 72.951 1.00 69.94 283 LEU A O 1
ATOM 2201 N N . GLU A 1 284 ? -40.810 39.831 74.088 1.00 73.25 284 GLU A N 1
ATOM 2202 C CA . GLU A 1 284 ? -40.501 40.721 72.954 1.00 73.25 284 GLU A CA 1
ATOM 2203 C C . GLU A 1 284 ? -39.049 40.605 72.480 1.00 73.25 284 GLU A C 1
ATOM 2205 O O . GLU A 1 284 ? -38.797 40.547 71.279 1.00 73.25 284 GLU A O 1
ATOM 2210 N N . GLN A 1 285 ? -38.086 40.493 73.400 1.00 68.62 285 GLN A N 1
ATOM 2211 C CA . GLN A 1 285 ? -36.678 40.250 73.053 1.00 68.62 285 GLN A CA 1
ATOM 2212 C C . GLN A 1 285 ? -36.465 38.898 72.363 1.00 68.62 285 GLN A C 1
ATOM 2214 O O . GLN A 1 285 ? -35.546 38.754 71.561 1.00 68.62 285 GLN A O 1
ATOM 2219 N N . ALA A 1 286 ? -37.326 37.919 72.644 1.00 63.03 286 ALA A N 1
ATOM 2220 C CA . ALA A 1 286 ? -37.350 36.631 71.962 1.00 63.03 286 ALA A CA 1
ATOM 2221 C C . ALA A 1 286 ? -38.112 36.663 70.617 1.00 63.03 286 ALA A C 1
ATOM 2223 O O . ALA A 1 286 ? -38.320 35.607 70.018 1.00 63.03 286 ALA A O 1
ATOM 2224 N N . GLY A 1 287 ? -38.519 37.847 70.137 1.00 61.53 287 GLY A N 1
ATOM 2225 C CA . GLY A 1 287 ? -39.192 38.039 68.850 1.00 61.53 287 GLY A CA 1
ATOM 2226 C C . GLY A 1 287 ? -40.691 37.725 68.861 1.00 61.53 287 GLY A C 1
ATOM 2227 O O . GLY A 1 287 ? -41.259 37.449 67.808 1.00 61.53 287 GLY A O 1
ATOM 2228 N N . LEU A 1 288 ? -41.335 37.726 70.034 1.00 69.31 288 LEU A N 1
ATOM 2229 C CA . LEU A 1 288 ? -42.764 37.442 70.195 1.00 69.31 288 LEU A CA 1
ATOM 2230 C C . LEU A 1 288 ? -43.507 38.700 70.664 1.00 69.31 288 LEU A C 1
ATOM 2232 O O . LEU A 1 288 ? -43.117 39.326 71.647 1.00 69.31 288 LEU A O 1
ATOM 2236 N N . THR A 1 289 ? -44.612 39.061 70.015 1.00 70.69 289 THR A N 1
ATOM 2237 C CA . THR A 1 289 ? -45.417 40.223 70.414 1.00 70.69 289 THR A CA 1
ATOM 2238 C C . THR A 1 289 ? -46.332 39.833 71.570 1.00 70.69 289 THR A C 1
ATOM 2240 O O . THR A 1 289 ? -47.265 39.050 71.399 1.00 70.69 289 THR A O 1
ATOM 2243 N N . ALA A 1 290 ? -46.068 40.367 72.765 1.00 70.69 290 ALA A N 1
ATOM 2244 C CA . ALA A 1 290 ? -46.831 40.063 73.973 1.00 70.69 290 ALA A CA 1
ATOM 2245 C C . ALA A 1 290 ? -47.720 41.249 74.388 1.00 70.69 290 ALA A C 1
ATOM 2247 O O . ALA A 1 290 ? -47.231 42.289 74.831 1.00 70.69 290 ALA A O 1
ATOM 2248 N N . MET A 1 291 ? -49.040 41.075 74.296 1.00 74.75 291 MET A N 1
ATOM 2249 C CA . MET A 1 291 ? -50.048 42.046 74.727 1.00 74.75 291 MET A CA 1
ATOM 2250 C C . MET A 1 291 ? -50.670 41.637 76.065 1.00 74.75 291 MET A C 1
ATOM 2252 O O . MET A 1 291 ? -51.161 40.519 76.236 1.00 74.75 291 MET A O 1
ATOM 2256 N N . LEU A 1 292 ? -50.672 42.557 77.030 1.00 76.62 292 LEU A N 1
ATOM 2257 C CA . LEU A 1 292 ? -51.350 42.368 78.310 1.00 76.62 292 LEU A CA 1
ATOM 2258 C C . LEU A 1 292 ? -52.851 42.640 78.130 1.00 76.62 292 LEU A C 1
ATOM 2260 O O . LEU A 1 292 ? -53.246 43.777 77.899 1.00 76.62 292 LEU A 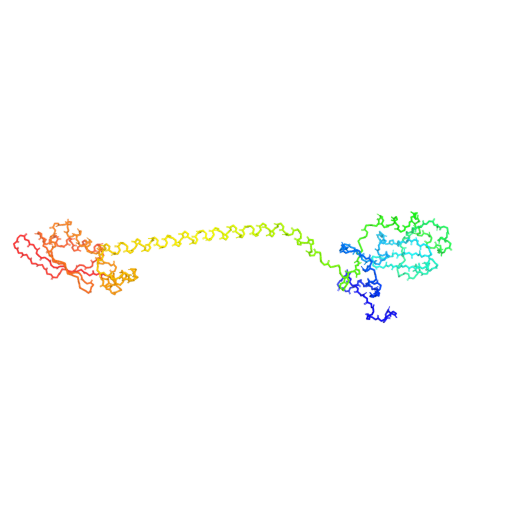O 1
ATOM 2264 N N . GLU A 1 293 ? -53.687 41.607 78.243 1.00 73.69 293 GLU A N 1
ATOM 2265 C CA . GLU A 1 293 ? -55.143 41.749 78.084 1.00 73.69 293 GLU A CA 1
ATOM 2266 C C . GLU A 1 293 ? -55.789 42.294 79.358 1.00 73.69 293 GLU A C 1
ATOM 2268 O O . GLU A 1 293 ? -56.593 43.221 79.324 1.00 73.69 293 GLU A O 1
ATOM 2273 N N . THR A 1 294 ? -55.448 41.700 80.502 1.00 70.19 294 THR A N 1
ATOM 2274 C CA . THR A 1 294 ? -56.020 42.077 81.797 1.00 70.19 294 THR A CA 1
ATOM 2275 C C . THR A 1 294 ? -55.021 41.823 82.915 1.00 70.19 294 THR A C 1
ATOM 2277 O O . THR A 1 294 ? -54.428 40.742 82.975 1.00 70.19 294 THR A O 1
ATOM 2280 N N . SER A 1 295 ? -54.902 42.764 83.850 1.00 64.69 295 SER A N 1
ATOM 2281 C CA . SER A 1 295 ? -54.206 42.566 85.123 1.00 64.69 295 SER A CA 1
ATOM 2282 C C . SER A 1 295 ? -55.134 42.899 86.283 1.00 64.69 295 SER A C 1
ATOM 2284 O O . SER A 1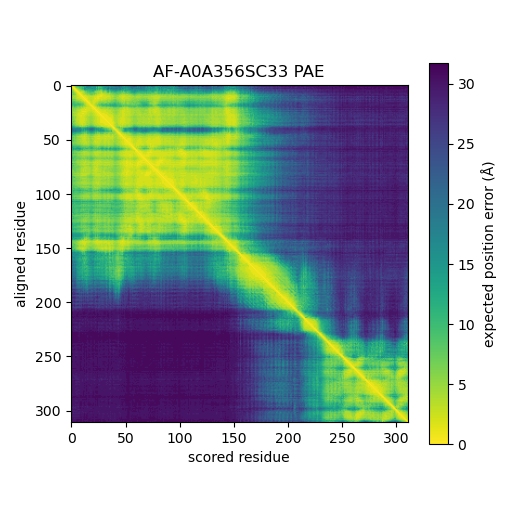 295 ? -55.648 44.014 86.364 1.00 64.69 295 SER A O 1
ATOM 2286 N N . SER A 1 296 ? -55.325 41.954 87.199 1.00 67.75 296 SER A N 1
ATOM 2287 C CA . SER A 1 296 ? -56.090 42.171 88.429 1.00 67.75 296 SER A CA 1
ATOM 2288 C C . SER A 1 296 ? -55.246 41.777 89.637 1.00 67.75 296 SER A C 1
ATOM 2290 O O . SER A 1 296 ? -54.769 40.641 89.707 1.00 67.75 296 SER A O 1
ATOM 2292 N N . ALA A 1 297 ? -55.078 42.695 90.588 1.00 65.00 297 ALA A N 1
ATOM 2293 C CA . ALA A 1 297 ? -54.451 42.410 91.875 1.00 65.00 297 ALA A CA 1
ATOM 2294 C C . ALA A 1 297 ? -55.500 41.847 92.842 1.00 65.00 297 ALA A C 1
ATOM 2296 O O . ALA A 1 297 ? -56.584 42.416 92.987 1.00 65.00 297 ALA A O 1
ATOM 2297 N N . ARG A 1 298 ? -55.202 40.719 93.492 1.00 57.06 298 ARG A N 1
ATOM 2298 C CA . ARG A 1 298 ? -56.083 40.118 94.500 1.00 57.06 298 ARG A CA 1
ATOM 2299 C C . ARG A 1 298 ? -55.240 39.680 95.693 1.00 57.06 298 ARG A C 1
ATOM 2301 O O . ARG A 1 298 ? -54.715 38.573 95.703 1.00 57.06 298 ARG A O 1
ATOM 2308 N N . GLY A 1 299 ? -55.145 40.547 96.700 1.00 61.09 299 GLY A N 1
ATOM 2309 C CA . GLY A 1 299 ? -54.252 40.342 97.844 1.00 61.09 299 GLY A CA 1
ATOM 2310 C C . GLY A 1 299 ? -52.793 40.611 97.468 1.00 61.09 299 GLY A C 1
ATOM 2311 O O . GLY A 1 299 ? -52.524 41.580 96.765 1.00 61.09 299 GLY A O 1
ATOM 2312 N N . ASP A 1 300 ? -51.885 39.744 97.917 1.00 59.31 300 ASP A N 1
ATOM 2313 C CA . ASP A 1 300 ? -50.425 39.860 97.730 1.00 59.31 300 ASP A CA 1
ATOM 2314 C C . ASP A 1 300 ? -49.924 39.246 96.398 1.00 59.31 300 ASP A C 1
ATOM 2316 O O . ASP A 1 300 ? -48.730 39.063 96.184 1.00 59.31 300 ASP A O 1
ATOM 2320 N N . GLU A 1 301 ? -50.846 38.903 95.487 1.00 66.88 301 GLU A N 1
ATOM 2321 C CA . GLU A 1 301 ? -50.547 38.319 94.174 1.00 66.88 301 GLU A CA 1
ATOM 2322 C C . GLU A 1 301 ? -51.299 39.041 93.040 1.00 66.88 301 GLU A C 1
ATOM 2324 O O . GLU A 1 301 ? -52.468 39.435 93.158 1.00 66.88 301 GLU A O 1
ATOM 2329 N N . VAL A 1 302 ? -50.633 39.169 91.890 1.00 70.19 302 VAL A N 1
ATOM 2330 C CA . VAL A 1 302 ? -51.176 39.737 90.651 1.00 70.19 302 VAL A CA 1
ATOM 2331 C C . VAL A 1 302 ? -51.458 38.615 89.661 1.00 70.19 302 VAL A C 1
ATOM 2333 O O . VAL A 1 302 ? -50.561 37.861 89.282 1.00 70.19 302 VAL A O 1
ATOM 2336 N N . ARG A 1 303 ? -52.708 38.532 89.190 1.00 73.88 303 ARG A N 1
ATOM 2337 C CA . ARG A 1 303 ? -53.074 37.674 88.057 1.00 73.88 303 ARG A CA 1
ATOM 2338 C C . ARG A 1 303 ? -53.075 38.492 86.781 1.00 73.88 303 ARG A C 1
ATOM 2340 O O . ARG A 1 303 ? -53.795 39.486 86.680 1.00 73.88 303 ARG A O 1
ATOM 2347 N N . ALA A 1 304 ? -52.280 38.050 85.820 1.00 73.44 304 ALA A N 1
ATOM 2348 C CA . ALA A 1 304 ? -52.142 38.667 84.516 1.00 73.44 304 ALA A CA 1
ATOM 2349 C C . ALA A 1 304 ? -52.520 37.671 83.422 1.00 73.44 304 ALA A C 1
ATOM 2351 O O . ALA A 1 304 ? -52.168 36.489 83.482 1.00 73.44 304 ALA A O 1
ATOM 2352 N N . ARG A 1 305 ? -53.226 38.173 82.411 1.00 76.50 305 ARG A N 1
ATOM 2353 C CA . ARG A 1 305 ? -53.500 37.447 81.178 1.00 76.50 305 ARG A CA 1
ATOM 2354 C C . ARG A 1 305 ? -52.716 38.085 80.045 1.00 76.50 305 ARG A C 1
ATOM 2356 O O . ARG A 1 305 ? -52.904 39.265 79.755 1.00 76.50 305 ARG A O 1
ATOM 2363 N N . LEU A 1 306 ? -51.833 37.302 79.445 1.00 74.00 306 LEU A N 1
ATOM 2364 C CA . LEU A 1 306 ? -50.971 37.716 78.346 1.00 74.00 306 LEU A CA 1
ATOM 2365 C C . LEU A 1 306 ? -51.397 36.974 77.079 1.00 74.00 306 LEU A C 1
ATOM 2367 O O . LEU A 1 306 ? -51.528 35.748 77.087 1.00 74.00 306 LEU A O 1
ATOM 2371 N N . ARG A 1 307 ? -51.623 37.722 76.000 1.00 76.19 307 ARG A N 1
ATOM 2372 C CA . ARG A 1 307 ? -51.760 37.187 74.647 1.00 76.19 307 ARG A CA 1
ATOM 2373 C C . ARG A 1 307 ? -50.424 37.352 73.941 1.00 76.19 307 ARG A C 1
ATOM 2375 O O . ARG A 1 307 ? -49.856 38.438 73.957 1.00 76.19 307 ARG A O 1
ATOM 2382 N N . VAL A 1 308 ? -49.925 36.273 73.361 1.00 71.31 308 VAL A N 1
ATOM 2383 C CA . VAL A 1 308 ? -48.657 36.246 72.641 1.00 71.31 308 VAL A CA 1
ATOM 2384 C C . VAL A 1 308 ? -48.930 35.824 71.206 1.00 71.31 308 VAL A C 1
ATOM 2386 O O . VAL A 1 308 ? -49.497 34.756 70.962 1.00 71.31 308 VAL A O 1
ATOM 2389 N N . GLU A 1 309 ? -48.520 36.680 70.280 1.00 67.94 309 GLU A N 1
ATOM 2390 C CA . GLU A 1 309 ? -48.609 36.490 68.835 1.00 67.94 309 GLU A CA 1
ATOM 2391 C C . GLU A 1 309 ? -47.205 36.524 68.220 1.00 67.94 309 GLU A C 1
ATOM 2393 O O . GLU A 1 309 ? -46.245 37.019 68.818 1.00 67.94 309 GLU A O 1
ATOM 2398 N N . VAL A 1 310 ? -47.070 35.935 67.035 1.00 60.47 310 VAL A N 1
ATOM 2399 C CA . VAL A 1 310 ? -45.825 35.963 66.262 1.00 60.47 310 VAL A CA 1
ATOM 2400 C C . VAL A 1 310 ? -45.899 37.170 65.336 1.00 60.47 310 VAL A C 1
ATOM 2402 O O . VAL A 1 310 ? -46.898 37.316 64.632 1.00 60.47 310 VAL A O 1
ATOM 2405 N N . SER A 1 311 ? -44.875 38.023 65.365 1.00 50.34 311 SER A N 1
ATOM 2406 C CA . SER A 1 311 ? -44.715 39.094 64.376 1.00 50.34 311 SER A CA 1
ATOM 2407 C C . SER A 1 311 ? -44.324 38.550 63.008 1.00 50.34 311 SER A C 1
ATOM 2409 O O . SER A 1 311 ? -43.665 37.489 62.948 1.00 50.34 311 SER A O 1
#

Secondary structure (DSSP, 8-state):
---SS-GGGEEEEEEESSSS-EEEEEEEHHHHHHHHHHS-TT-TT-----GGG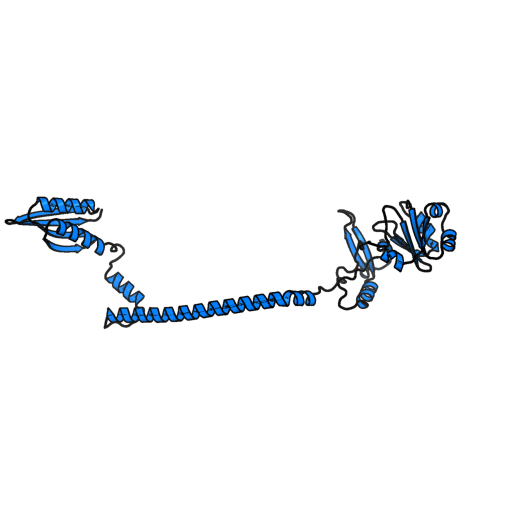GS---TTEEEEEEETTEEEEE-SSS-EEEEETTTHHHHHHH-SS--SEEEEEES-HHHHHTTS-HHHHHTEEEEE--HHHHHHH-----S--S--GGGPPPP-HHHHHHHHHHHHHHHHHHHHHHHHHHHHHHHHHHHHHHHHHHHHHHHHHHH-TTS--S-HHHHHHHHHHHHS-TTT-TTHHHHHHHHHHHHHTTT-EEEEEEEETTEEEEEEEESSHHHHHHHHHHHHHTTEEEEEEEEEEETTEEEEEEEEEE-

Radius of gyration: 53.8 Å; Cα contacts (8 Å, |Δi|>4): 376; chains: 1; bounding box: 88×62×128 Å

Foldseek 3Di:
DPDPDDPVQKQWDWDDPDPPDIQIDMDGPVVLVVVLVPDDLPPLPDFDFDLLLLFDDDDQEKEWFDDPQWIWIDRDNRDTDIDGLLCVQVVQVPDPDRGQAYEYEDDDPPVSVVRHDPVNVVRYDYDYDHDVVRSVVGPRDHSTGSCDDPNRRDDPVVVVCVVCVVVVVVVVVVVVVVVVVVVVVVVVVVVVVVVVLVVLQVVLCVVPVDDDPDPSVVVVVVVVCVVQDPDDRPCPVVLVVQLVVLQVVQVKDWPDWDDDDQKIKTKIKHQDPVSVVSSQVSCVVVQKHKDWPDWDDDPRIIITIIMIHHD

Mean predicted aligned error: 18.65 Å

Sequence (311 aa):
EQVADDVDDLHFVASALDDVHHLVAFTRRDRMSHWVAQLACDDSQICFAPEALCLPREGDECCAVIDGDNVVLRWSATEGARVDISLLPIVLESLAEPPSQLVMYGTDRAEVLSKLNDEQTAILDWRQGGWGSILLLSQATPAINLREGDFAPALPLAKWWRIWKTAAIAALVAVTLQFVSDFSQFQSLKTQNLELRAAIQDAYRRANPRGAVVDVEKQLDRQISEYTGDDGVIAFTPRLVNVVMATMAHNGRVTSVNYSGGELRLNLTVANFAAVEKIRQQLEQAGLTAMLETSSARGDEVRARLRVEVS

Solvent-accessible surface area (backbone atoms only — not comparable to full-atom values): 18044 Å² total; per-residue (Å²): 138,93,67,96,65,66,72,85,55,44,41,77,39,76,37,78,76,55,100,86,47,63,51,72,51,72,48,49,43,68,59,52,52,52,56,58,69,72,52,65,98,82,55,66,83,71,76,46,53,66,72,27,55,43,54,51,73,64,92,60,29,24,29,31,36,42,59,85,71,30,30,35,30,21,62,52,96,88,45,54,44,75,43,48,53,88,48,45,47,60,54,58,68,66,42,94,67,73,60,79,30,37,40,37,27,33,85,64,64,69,66,51,57,74,63,45,50,74,71,58,56,73,36,50,46,80,41,83,41,40,69,72,57,48,51,73,70,26,82,52,70,60,87,51,55,64,51,45,79,96,56,38,63,73,76,62,58,69,60,52,49,62,66,44,45,60,58,52,50,53,51,51,51,51,51,51,54,50,52,53,52,53,51,52,50,52,52,53,53,51,50,51,51,51,53,50,51,50,52,52,53,54,54,46,46,74,76,44,89,84,67,83,93,64,59,63,66,64,51,49,52,48,51,49,44,71,75,42,55,82,97,72,60,91,52,57,71,65,50,52,53,54,54,51,51,50,34,55,77,64,71,33,46,78,76,47,80,50,77,60,95,83,36,37,40,37,36,35,39,28,71,42,70,71,53,56,54,53,39,37,52,53,39,42,75,72,62,28,49,57,46,79,76,48,77,50,77,64,83,82,35,27,41,36,32,37,40,35,38,76,116

Nearest PDB structures (foldseek):
  6ghu-assembly1_A  TM=9.251E-01  e=9.278E-06  Pseudomonas aeruginosa
  5tkw-assembly1_A-2  TM=8.059E-01  e=7.133E-07  Klebsiella pneumoniae subsp. pneumoniae NTUH-K2044
  1yf5-assembly1_L-2  TM=7.501E-01  e=8.234E-06  Vibrio cholerae
  1w97-assembly1_L  TM=6.845E-01  e=7.308E-06  Vibrio cholerae
  7ze0-assembly1_B  TM=8.052E-01  e=4.484E-04  Klebsiella oxytoca

pLDDT: mean 77.61, std 13.58, range [40.72, 96.69]